Protein 5D3K (pdb70)

InterPro domains:
  IPR001031 Thioesterase [PF00975] (2960-3167)
  IPR001227 Acyl transferase domain superfamily [G3DSA:3.40.366.10] (555-858)
  IPR001227 Acyl transferase domain superfamily [G3DSA:3.40.366.10] (2022-2315)
  IPR006162 Phosphopantetheine attachment site [PS00012] (1422-1437)
  IPR006162 Phosphopantetheine attachment site [PS00012] (2849-2864)
  IPR009081 Phosphopantetheine binding ACP domain [PF00550] (1397-1462)
  IPR009081 Phosphopantetheine binding ACP domain [PF00550] (2829-2890)
  IPR009081 Phosphopantetheine binding ACP domain [PS50075] (1392-1467)
  IPR009081 Phosphopantetheine binding ACP domain [PS50075] (2819-2894)
  IPR013968 Polyketide synthase-like, ketoreductase domain [PF08659] (1117-1294)
  IPR013968 Polyketide synthase-like, ketoreductase domain [PF08659] (2557-2731)
  IPR014030 Beta-ketoacyl synthase-like, N-terminal domain [PF00109] (39-277)
  IPR014030 Beta-ketoacyl synthase-like, N-terminal domain [PF00109] (1490-1738)
  IPR014031 Beta-ketoacyl synthase, C-terminal domain [PF02801] (285-402)
  IPR014031 Beta-ketoacyl synthase, C-terminal domain [PF02801] (1748-1863)
  IPR014043 Acyl transferase domain [PF00698] (557-874)
  IPR014043 Acyl transferase domain [PF00698] (2022-2331)
  IPR014043 Acyl transferase domain [SM00827] (557-855)
  IPR014043 Acyl transferase domain [SM00827] (2024-2313)
  IPR015083 Polyketide synthase NorB/C/GfsB-E-like, docking domain [PF08990] (7-34)

Organism: Saccharopolyspora erythraea (NCBI:txid1836)

Secondary structure (P-SEA, 3-state):
ccaaaaaaaaaaaacaaaaaaaaaaaaacccccccccccccbbbbbcccccccbbbbbbbbcccccccccaaaaaaaacccbbbbbbbbccccccbbbbccaaaaaaaaaaaaaaccccccbbbbbccaaaaaaaaaaaaaaaacccccbbbbcccccccccaaaaacaaaaaaaaaaaccccccaaaaaaaaaaaaaaaaccccccccbbbbbbbccccccccccccbbbbcccbbbbbbccccccccccaaaaaaaaaaaaaccccc

GO terms:
  GO:0033068 macrolide biosynthetic process (P, IDA)
  GO:0047879 erythronolide synthase activity (F, IDA)
  GO:0031177 phosphopantetheine binding (F, TAS)

Foldseek 3Di:
DDPLLVVLLVCLVVVNNVVSLLVLQVVLVPFAEDEQPPDDADAKAWAAAEDDQEEEEEEWAQALLIFQVLQNQLSVLCHHLHTYIYHYQFQSDPPTHHYPALVNRLNRRLVRCCVPQPLRAYEYEYAERSLLSRLSNQVSCVVVVNHHLAYEYEQYQAAPLCVLCSVCVSVVSVVCVVVRPDPRDSSSSSSSSNSVVRRNPDDGDDDPHEYEYEWEPDEPDDDDDDSNIHDDDDDYHYHYWYDYSRCCCPVVSSVVSVVVSVVVPVPPD

Structure (mmCIF, N/CA/C/O backbone):
data_5D3K
#
_entry.id   5D3K
#
_cell.length_a   112.920
_cell.length_b   112.920
_cell.length_c   42.970
_cell.angle_alpha   90.000
_cell.angle_beta   90.000
_cell.angle_gamma   120.000
#
_symmetry.space_group_name_H-M   'P 3 2 1'
#
loop_
_entity.id
_entity.type
_entity.pdbx_description
1 polymer 'Erythronolide synthase, modules 5 and 6'
2 non-polymer 'PENTAETHYLENE GLYCOL'
3 non-polymer 'CALCIUM ION'
4 water water
#
loop_
_atom_site.group_PDB
_atom_site.id
_atom_site.type_symbol
_atom_site.label_atom_id
_atom_site.label_alt_id
_atom_site.label_comp_id
_atom_site.label_asym_id
_atom_site.label_entity_id
_atom_site.label_seq_id
_atom_site.pdbx_PDB_ins_code
_atom_site.Cartn_x
_atom_site.Cartn_y
_atom_site.Cartn_z
_atom_site.occupancy
_atom_site.B_iso_or_equiv
_atom_site.auth_seq_id
_atom_site.auth_comp_id
_atom_site.auth_asym_id
_atom_site.auth_atom_id
_atom_site.pdbx_PDB_model_num
ATOM 1 N N . SER A 1 1 ? 90.788 149.983 36.360 1.00 22.82 15 SER A N 1
ATOM 2 C CA . SER A 1 1 ? 91.828 151.117 36.561 1.00 19.05 15 SER A CA 1
ATOM 3 C C . SER A 1 1 ? 91.180 152.111 37.546 1.00 20.45 15 SER A C 1
ATOM 4 O O . SER A 1 1 ? 90.215 151.780 38.245 1.00 19.62 15 SER A O 1
ATOM 7 N N . SER A 1 2 ? 91.765 153.283 37.681 1.00 16.98 16 SER A N 1
ATOM 8 C CA . SER A 1 2 ? 91.219 154.399 38.537 1.00 14.32 16 SER A CA 1
ATOM 9 C C . SER A 1 2 ? 91.572 155.722 37.904 1.00 15.34 16 SER A C 1
ATOM 10 O O . SER A 1 2 ? 92.397 155.819 36.964 1.00 14.54 16 SER A O 1
ATOM 13 N N . ALA A 1 3 ? 90.870 156.777 38.301 1.00 14.29 17 ALA A N 1
ATOM 14 C CA . ALA A 1 3 ? 91.206 158.116 37.812 1.00 13.51 17 ALA A CA 1
ATOM 15 C C . ALA A 1 3 ? 92.684 158.423 38.024 1.00 11.66 17 ALA A C 1
ATOM 16 O O . ALA A 1 3 ? 93.327 158.946 37.113 1.00 11.88 17 ALA A O 1
ATOM 18 N N . LEU A 1 4 ? 93.253 158.133 39.188 1.00 9.92 18 LEU A N 1
ATOM 19 C CA . LEU A 1 4 ? 94.679 158.446 39.372 1.00 10.64 18 LEU A CA 1
ATOM 20 C C . LEU A 1 4 ? 95.605 157.712 38.442 1.00 9.28 18 LEU A C 1
ATOM 21 O O . LEU A 1 4 ? 96.618 158.262 37.987 1.00 9.95 18 LEU A O 1
ATOM 26 N N . ARG A 1 5 ? 95.290 156.445 38.200 1.00 9.82 19 ARG A N 1
ATOM 27 C CA . ARG A 1 5 ? 96.158 155.607 37.331 1.00 9.99 19 ARG A CA 1
ATOM 28 C C . ARG A 1 5 ? 96.044 156.037 35.854 1.00 10.07 19 ARG A C 1
ATOM 29 O O . ARG A 1 5 ? 97.056 156.247 35.185 1.00 9.47 19 ARG A O 1
ATOM 37 N N . ASP A 1 6 ? 94.811 156.348 35.414 1.00 9.78 20 ASP A N 1
ATOM 38 C CA . ASP A 1 6 ? 94.628 156.831 34.072 1.00 11.24 20 ASP A CA 1
ATOM 39 C C . ASP A 1 6 ? 95.278 158.160 33.881 1.00 9.87 20 ASP A C 1
ATOM 40 O O . ASP A 1 6 ? 95.856 158.448 32.814 1.00 10.67 20 ASP A O 1
ATOM 45 N N . GLY A 1 7 ? 95.200 158.996 34.887 1.00 9.35 21 GLY A N 1
ATOM 46 C CA . GLY A 1 7 ? 95.835 160.336 34.839 1.00 10.36 21 GLY A CA 1
ATOM 47 C C . GLY A 1 7 ? 97.343 160.275 34.717 1.00 9.44 21 GLY A C 1
ATOM 48 O O . GLY A 1 7 ? 97.932 161.055 34.018 1.00 9.14 21 GLY A O 1
ATOM 49 N N . TYR A 1 8 ? 97.948 159.335 35.480 1.00 10.12 22 TYR A N 1
ATOM 50 C CA . TYR A 1 8 ? 99.395 159.121 35.421 1.00 9.65 22 TYR A CA 1
ATOM 51 C C . TYR A 1 8 ? 99.808 158.716 34.056 1.00 9.90 22 TYR A C 1
ATOM 52 O O . TYR A 1 8 ? 100.786 159.240 33.493 1.00 10.69 22 TYR A O 1
ATOM 61 N N . ARG A 1 9 ? 99.132 157.787 33.472 1.00 10.78 23 ARG A N 1
ATOM 62 C CA . ARG A 1 9 ? 99.463 157.350 32.108 1.00 10.66 23 ARG A CA 1
ATOM 63 C C . ARG A 1 9 ? 99.321 158.513 31.126 1.00 10.54 23 ARG A C 1
ATOM 64 O O . ARG A 1 9 ? 100.220 158.758 30.275 1.00 10.04 23 ARG A O 1
ATOM 72 N N . GLN A 1 10 ? 98.261 159.272 31.251 1.00 10.22 24 GLN A N 1
ATOM 73 C CA . GLN A 1 10 ? 98.109 160.482 30.380 1.00 12.13 24 GLN A CA 1
ATOM 74 C C . GLN A 1 10 ? 99.149 161.571 30.636 1.00 11.65 24 GLN A C 1
ATOM 75 O O . GLN A 1 10 ? 99.589 162.249 29.695 1.00 13.05 24 GLN A O 1
ATOM 81 N N . ALA A 1 11 ? 99.615 161.727 31.896 1.00 11.22 25 ALA A N 1
ATOM 82 C CA . ALA A 1 11 ? 100.722 162.600 32.178 1.00 11.95 25 ALA A CA 1
ATOM 83 C C . ALA A 1 11 ? 101.980 162.175 31.377 1.00 12.90 25 ALA A C 1
ATOM 84 O O . ALA A 1 11 ? 102.675 163.039 30.870 1.00 13.73 25 ALA A O 1
ATOM 86 N N . GLY A 1 12 ? 102.240 160.867 31.259 1.00 12.56 26 GLY A N 1
ATOM 87 C CA . GLY A 1 12 ? 103.376 160.405 30.480 1.00 13.60 26 GLY A CA 1
ATOM 88 C C . GLY A 1 12 ? 103.186 160.805 29.033 1.00 13.87 26 GLY A C 1
ATOM 89 O O . GLY A 1 12 ? 104.092 161.387 28.389 1.00 13.60 26 GLY A O 1
ATOM 90 N N . VAL A 1 13 ? 102.054 160.427 28.479 1.00 13.48 27 VAL A N 1
ATOM 91 C CA . VAL A 1 13 ? 101.775 160.628 27.023 1.00 17.16 27 VAL A CA 1
ATOM 92 C C . VAL A 1 13 ? 101.811 162.067 26.626 1.00 15.51 27 VAL A C 1
ATOM 93 O O . VAL A 1 13 ? 102.209 162.359 25.484 1.00 15.97 27 VAL A O 1
ATOM 97 N N . SER A 1 14 ? 101.462 162.969 27.529 1.00 14.50 28 SER A N 1
ATOM 98 C CA . SER A 1 14 ? 101.342 164.372 27.259 1.00 16.08 28 SER A CA 1
ATOM 99 C C . SER A 1 14 ? 102.531 165.211 27.762 1.00 17.18 28 SER A C 1
ATOM 100 O O . SER A 1 14 ? 102.490 166.424 27.693 1.00 15.60 28 SER A O 1
ATOM 103 N N . GLY A 1 15 ? 103.612 164.582 28.287 1.00 13.70 29 GLY A N 1
ATOM 104 C CA . GLY A 1 15 ? 104.731 165.314 28.783 1.00 14.49 29 GLY A CA 1
ATOM 105 C C . GLY A 1 15 ? 104.576 166.208 29.972 1.00 14.84 29 GLY A C 1
ATOM 106 O O . GLY A 1 15 ? 105.181 167.301 30.045 1.00 16.91 29 GLY A O 1
ATOM 107 N N . ARG A 1 16 ? 103.708 165.806 30.910 1.00 12.16 30 ARG A N 1
ATOM 108 C CA . ARG A 1 16 ? 103.386 166.613 32.088 1.00 13.11 30 ARG A CA 1
ATOM 109 C C . ARG A 1 16 ? 103.568 165.758 33.347 1.00 13.10 30 ARG A C 1
ATOM 110 O O . ARG A 1 16 ? 102.824 165.913 34.352 1.00 12.67 30 ARG A O 1
ATOM 118 N N . VAL A 1 17 ? 104.554 164.859 33.338 1.00 12.62 31 VAL A N 1
ATOM 119 C CA . VAL A 1 17 ? 104.789 163.987 34.524 1.00 12.03 31 VAL A CA 1
ATOM 120 C C . VAL A 1 17 ? 105.171 164.712 35.821 1.00 13.17 31 VAL A C 1
ATOM 121 O O . VAL A 1 17 ? 104.628 164.430 36.898 1.00 12.86 31 VAL A O 1
ATOM 125 N N . ARG A 1 18 ? 106.043 165.688 35.735 1.00 12.52 32 ARG A N 1
ATOM 126 C CA . ARG A 1 18 ? 106.451 166.456 36.913 1.00 15.19 32 ARG A CA 1
ATOM 127 C C . ARG A 1 18 ? 105.225 167.132 37.566 1.00 14.67 32 ARG A C 1
ATOM 128 O O . ARG A 1 18 ? 105.046 167.060 38.762 1.00 13.35 32 ARG A O 1
ATOM 136 N N . SER A 1 19 ? 104.362 167.708 36.729 1.00 12.59 33 SER A N 1
ATOM 137 C CA . SER A 1 19 ? 103.151 168.286 37.211 1.00 13.25 33 SER A CA 1
ATOM 138 C C . SER A 1 19 ? 102.269 167.261 37.951 1.00 11.01 33 SER A C 1
ATOM 139 O O . SER A 1 19 ? 101.708 167.539 39.017 1.00 12.01 33 SER A O 1
ATOM 142 N N . TYR A 1 20 ? 102.145 166.085 37.386 1.00 9.76 34 TYR A N 1
ATOM 143 C CA . TYR A 1 20 ? 101.300 165.055 37.959 1.00 9.41 34 TYR A CA 1
ATOM 144 C C . TYR A 1 20 ? 101.890 164.544 39.275 1.00 9.40 34 TYR A C 1
ATOM 145 O O . TYR A 1 20 ? 101.137 164.307 40.261 1.00 9.84 34 TYR A O 1
ATOM 154 N N . LEU A 1 21 ? 103.202 164.384 39.313 1.00 10.24 35 LEU A N 1
ATOM 155 C CA . LEU A 1 21 ? 103.849 163.939 40.572 1.00 11.28 35 LEU A CA 1
ATOM 156 C C . LEU A 1 21 ? 103.636 164.946 41.691 1.00 12.37 35 LEU A C 1
ATOM 157 O O . LEU A 1 21 ? 103.447 164.582 42.851 1.00 13.05 35 LEU A O 1
ATOM 162 N N . ASP A 1 22 ? 103.684 166.231 41.356 1.00 11.90 36 ASP A N 1
ATOM 163 C CA . ASP A 1 22 ? 103.451 167.290 42.353 1.00 14.10 36 ASP A CA 1
ATOM 164 C C . ASP A 1 22 ? 101.984 167.188 42.855 1.00 12.13 36 ASP A C 1
ATOM 165 O O . ASP A 1 22 ? 101.713 167.403 44.025 1.00 12.32 36 ASP A O 1
ATOM 170 N N . LEU A 1 23 ? 101.015 166.882 41.950 1.00 11.33 37 LEU A N 1
ATOM 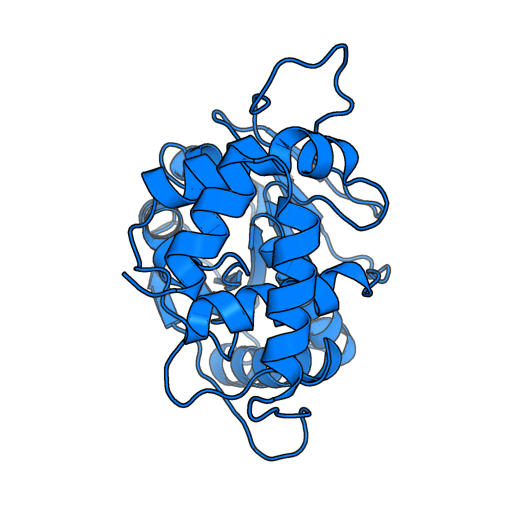171 C CA . LEU A 1 23 ? 99.646 166.658 42.391 1.00 11.26 37 LEU A CA 1
ATOM 172 C C . LEU A 1 23 ? 99.517 165.495 43.329 1.00 10.77 37 LEU A C 1
ATOM 173 O O . LEU A 1 23 ? 98.781 165.581 44.330 1.00 9.72 37 LEU A O 1
ATOM 178 N N . LEU A 1 24 ? 100.118 164.368 42.975 1.00 9.82 38 LEU A N 1
ATOM 179 C CA . LEU A 1 24 ? 100.080 163.152 43.801 1.00 10.37 38 LEU A CA 1
ATOM 180 C C . LEU A 1 24 ? 100.722 163.442 45.191 1.00 9.69 38 LEU A C 1
ATOM 181 O O . LEU A 1 24 ? 100.166 163.032 46.211 1.00 9.69 38 LEU A O 1
ATOM 186 N N . ALA A 1 25 ? 101.777 164.223 45.256 1.00 9.77 39 ALA A N 1
ATOM 187 C CA . ALA A 1 25 ? 102.337 164.591 46.550 1.00 10.58 39 ALA A CA 1
ATOM 188 C C . ALA A 1 25 ? 101.393 165.425 47.355 1.00 8.86 39 ALA A C 1
ATOM 189 O O . ALA A 1 25 ? 101.192 165.207 48.546 1.00 9.60 39 ALA A O 1
ATOM 191 N N . GLY A 1 26 ? 100.750 166.410 46.692 1.00 9.63 40 GLY A N 1
ATOM 192 C CA . GLY A 1 26 ? 99.752 167.205 47.363 1.00 9.55 40 GLY A CA 1
ATOM 193 C C . GLY A 1 26 ? 98.627 166.395 47.946 1.00 9.61 40 GLY A C 1
ATOM 194 O O . GLY A 1 26 ? 98.181 166.597 49.060 1.00 9.78 40 GLY A O 1
ATOM 195 N N . LEU A 1 27 ? 98.122 165.437 47.170 1.00 9.11 41 LEU A N 1
ATOM 196 C CA . LEU A 1 27 ? 97.068 164.609 47.659 1.00 9.90 41 LEU A CA 1
ATOM 197 C C . LEU A 1 27 ? 97.453 163.750 48.846 1.00 10.27 41 LEU A C 1
ATOM 198 O O . LEU A 1 27 ? 96.641 163.408 49.723 1.00 11.20 41 LEU A O 1
ATOM 203 N N . SER A 1 28 ? 98.708 163.329 48.824 1.00 9.78 42 SER A N 1
ATOM 204 C CA . SER A 1 28 ? 99.241 162.501 49.869 1.00 11.22 42 SER A CA 1
ATOM 205 C C . SER A 1 28 ? 99.226 163.171 51.228 1.00 11.96 42 SER A C 1
ATOM 206 O O . SER A 1 28 ? 99.166 162.475 52.271 1.00 11.83 42 SER A O 1
ATOM 209 N N . ASP A 1 29 ? 99.256 164.505 51.225 1.00 11.34 43 ASP A N 1
ATOM 210 C CA . ASP A 1 29 ? 99.219 165.225 52.487 1.00 12.90 43 ASP A CA 1
ATOM 211 C C . ASP A 1 29 ? 97.907 165.002 53.236 1.00 12.00 43 ASP A C 1
ATOM 212 O O . ASP A 1 29 ? 97.813 165.343 54.374 1.00 12.58 43 ASP A O 1
ATOM 217 N N . PHE A 1 30 ? 96.881 164.475 52.574 1.00 10.78 44 PHE A N 1
ATOM 218 C CA . PHE A 1 30 ? 95.559 164.253 53.185 1.00 11.34 44 PHE A CA 1
ATOM 219 C C . PHE A 1 30 ? 95.347 162.858 53.710 1.00 11.66 44 PHE A C 1
ATOM 220 O O . PHE A 1 30 ? 94.263 162.484 54.254 1.00 12.83 44 PHE A O 1
ATOM 228 N N . ARG A 1 31 ? 96.380 162.013 53.598 1.00 11.67 45 ARG A N 1
ATOM 229 C CA . ARG A 1 31 ? 96.390 160.672 54.156 1.00 12.74 45 ARG A CA 1
ATOM 230 C C . ARG A 1 31 ? 97.044 160.701 55.576 1.00 13.87 45 ARG A C 1
ATOM 231 O O . ARG A 1 31 ? 97.661 161.665 55.938 1.00 14.77 45 ARG A O 1
ATOM 239 N N . GLU A 1 32 ? 96.836 159.620 56.330 1.00 14.06 46 GLU A N 1
ATOM 240 C CA . GLU A 1 32 ? 97.457 159.452 57.643 1.00 15.73 46 GLU A CA 1
ATOM 241 C C . GLU A 1 32 ? 98.993 159.300 57.546 1.00 13.22 46 GLU A C 1
ATOM 242 O O . GLU A 1 32 ? 99.471 158.598 56.687 1.00 12.28 46 GLU A O 1
ATOM 248 N N . HIS A 1 33 ? 99.708 159.956 58.447 1.00 12.52 47 HIS A N 1
ATOM 249 C CA . HIS A 1 33 ? 101.151 159.924 58.492 1.00 12.23 47 HIS A CA 1
ATOM 250 C C . HIS A 1 33 ? 101.643 159.366 59.813 1.00 13.18 47 HIS A C 1
ATOM 251 O O . HIS A 1 33 ? 100.883 159.292 60.778 1.00 14.96 47 HIS A O 1
ATOM 258 N N . PHE A 1 34 ? 102.877 158.935 59.801 1.00 10.36 48 PHE A N 1
ATOM 259 C CA . PHE A 1 34 ? 103.668 158.556 61.046 1.00 11.66 48 PHE A CA 1
ATOM 260 C C . PHE A 1 34 ? 104.915 159.369 61.138 1.00 13.35 48 PHE A C 1
ATOM 261 O O . PHE A 1 34 ? 105.552 159.731 60.114 1.00 12.62 48 PHE A O 1
ATOM 269 N N . ASP A 1 35 ? 105.346 159.674 62.382 1.00 13.86 49 ASP A N 1
ATOM 270 C CA . ASP A 1 35 ? 106.539 160.519 62.518 1.00 16.93 49 ASP A CA 1
ATOM 271 C C . ASP A 1 35 ? 107.723 159.905 63.186 1.00 21.27 49 ASP A C 1
ATOM 272 O O . ASP A 1 35 ? 108.784 160.560 63.267 1.00 29.06 49 ASP A O 1
ATOM 277 N N . GLY A 1 36 ? 107.633 158.646 63.527 1.00 21.51 50 GLY A N 1
ATOM 278 C CA . GLY A 1 36 ? 108.841 157.936 63.955 1.00 24.69 50 GLY A CA 1
ATOM 279 C C . GLY A 1 36 ? 108.836 157.652 65.453 1.00 28.04 50 GLY A C 1
ATOM 280 O O . GLY A 1 36 ? 109.442 156.655 65.915 1.00 26.95 50 GLY A O 1
ATOM 281 N N . SER A 1 37 ? 108.124 158.484 66.189 1.00 24.56 51 SER A N 1
ATOM 282 C CA . SER A 1 37 ? 107.928 158.297 67.596 1.00 28.63 51 SER A CA 1
ATOM 283 C C . SER A 1 37 ? 106.391 158.063 67.968 1.00 34.21 51 SER A C 1
ATOM 284 O O . SER A 1 37 ? 105.929 158.488 69.065 1.00 41.11 51 SER A O 1
ATOM 287 N N . ASP A 1 38 ? 105.576 157.529 67.045 1.00 27.25 52 ASP A N 1
ATOM 288 C CA . ASP A 1 38 ? 104.175 157.237 67.390 1.00 27.68 52 ASP A CA 1
ATOM 289 C C . ASP A 1 38 ? 103.863 155.708 67.439 1.00 25.11 52 ASP A C 1
ATOM 290 O O . ASP A 1 38 ? 102.725 155.308 67.425 1.00 28.91 52 ASP A O 1
ATOM 295 N N . GLY A 1 39 ? 104.876 154.854 67.481 1.00 20.57 53 GLY A N 1
ATOM 296 C CA . GLY A 1 39 ? 104.611 153.464 67.672 1.00 20.76 53 GLY A CA 1
ATOM 297 C C . GLY A 1 39 ? 104.478 152.666 66.413 1.00 21.95 53 GLY A C 1
ATOM 298 O O . GLY A 1 39 ? 104.197 151.519 66.484 1.00 20.75 53 GLY A O 1
ATOM 299 N N . PHE A 1 40 ? 104.713 153.253 65.247 1.00 17.14 54 PHE A N 1
ATOM 300 C CA . PHE A 1 40 ? 104.602 152.438 64.033 1.00 15.83 54 PHE A CA 1
ATOM 301 C C . PHE A 1 40 ? 105.840 151.547 63.925 1.00 13.22 54 PHE A C 1
ATOM 302 O O . PHE A 1 40 ? 106.944 151.965 64.276 1.00 15.24 54 PHE A O 1
ATOM 310 N N . SER A 1 41 ? 105.666 150.374 63.342 1.00 14.38 55 SER A N 1
ATOM 311 C CA . SER A 1 41 ? 106.720 149.424 63.130 1.00 13.93 55 SER A CA 1
ATOM 312 C C . SER A 1 41 ? 106.442 148.655 61.846 1.00 13.48 55 SER A C 1
ATOM 313 O O . SER A 1 41 ? 105.300 148.557 61.344 1.00 13.67 55 SER A O 1
ATOM 316 N N . LEU A 1 42 ? 107.490 148.041 61.352 1.00 13.40 56 LEU A N 1
ATOM 317 C CA . LEU A 1 42 ? 107.362 147.143 60.193 1.00 13.68 56 LEU A CA 1
ATOM 318 C C . LEU A 1 42 ? 108.377 146.013 60.338 1.00 13.16 56 LEU A C 1
ATOM 319 O O . LEU A 1 42 ? 109.240 146.044 61.192 1.00 12.43 56 LEU A O 1
ATOM 324 N N . ASP A 1 43 ? 108.233 145.006 59.483 1.00 14.54 57 ASP A N 1
ATOM 325 C CA . ASP A 1 43 ? 109.097 143.854 59.464 1.00 17.27 57 ASP A CA 1
ATOM 326 C C . ASP A 1 43 ? 109.859 143.729 58.141 1.00 13.43 57 ASP A C 1
ATOM 327 O O . ASP A 1 43 ? 109.439 144.202 57.128 1.00 14.27 57 ASP A O 1
ATOM 332 N N . LEU A 1 44 ? 110.969 143.057 58.185 1.00 13.36 58 LEU A N 1
ATOM 333 C CA . LEU A 1 44 ? 111.699 142.712 56.950 1.00 13.97 58 LEU A CA 1
ATOM 334 C C . LEU A 1 44 ? 111.142 141.432 56.349 1.00 12.25 58 LEU A C 1
ATOM 335 O O . LEU A 1 44 ? 110.474 140.650 57.045 1.00 14.03 58 LEU A O 1
ATOM 340 N N . VAL A 1 45 ? 111.353 141.244 55.062 1.00 9.46 59 VAL A N 1
ATOM 341 C CA . VAL A 1 45 ? 110.939 140.067 54.324 1.00 10.41 59 VAL A CA 1
ATOM 342 C C . VAL A 1 45 ? 112.212 139.204 54.135 1.00 11.42 59 VAL A C 1
ATOM 343 O O . VAL A 1 45 ? 113.224 139.677 53.568 1.00 11.66 59 VAL A O 1
ATOM 347 N N . ASP A 1 46 ? 112.120 137.908 54.392 1.00 11.97 60 ASP A N 1
ATOM 348 C CA . ASP A 1 46 ? 113.191 136.976 54.049 1.00 14.58 60 ASP A CA 1
ATOM 349 C C . ASP A 1 46 ? 113.122 136.535 52.614 1.00 14.34 60 ASP A C 1
ATOM 350 O O . ASP A 1 46 ? 112.089 136.040 52.167 1.00 19.74 60 ASP A O 1
ATOM 355 N N . MET A 1 47 ? 114.146 136.798 51.816 1.00 11.95 61 MET A N 1
ATOM 356 C CA . MET A 1 47 ? 114.114 136.531 50.405 1.00 12.69 61 MET A CA 1
ATOM 357 C C . MET A 1 47 ? 114.944 135.315 49.951 1.00 12.96 61 MET A C 1
ATOM 358 O O . MET A 1 47 ? 114.540 134.637 48.976 1.00 13.41 61 MET A O 1
ATOM 363 N N . ALA A 1 48 ? 116.124 135.101 50.580 1.00 10.65 62 ALA A N 1
ATOM 364 C CA . ALA A 1 48 ? 117.000 133.938 50.208 1.00 11.43 62 ALA A CA 1
ATOM 365 C C . ALA A 1 48 ? 117.987 133.783 51.336 1.00 11.29 62 ALA A C 1
ATOM 366 O O . ALA A 1 48 ? 118.258 134.718 52.129 1.00 11.78 62 ALA A O 1
ATOM 368 N N . ASP A 1 49 ? 118.479 132.547 51.447 1.00 11.45 63 ASP A N 1
ATOM 369 C CA . ASP A 1 49 ? 119.596 132.304 52.340 1.00 12.81 63 ASP A CA 1
ATOM 370 C C . ASP A 1 49 ? 120.915 132.068 51.546 1.00 11.88 63 ASP A C 1
ATOM 371 O O . ASP A 1 49 ? 120.908 131.711 50.392 1.00 13.33 63 ASP A O 1
ATOM 376 N N . GLY A 1 50 ? 122.006 132.165 52.267 1.00 11.88 64 GLY A N 1
ATOM 377 C CA . GLY A 1 50 ? 123.301 131.932 51.685 1.00 12.26 64 GLY A CA 1
ATOM 378 C C . GLY A 1 50 ? 124.369 131.864 52.751 1.00 12.19 64 GLY A C 1
ATOM 379 O O . GLY A 1 50 ? 124.116 132.116 53.936 1.00 11.76 64 GLY A O 1
ATOM 380 N N . PRO A 1 51 ? 125.592 131.553 52.312 1.00 13.16 65 PRO A N 1
ATOM 381 C CA . PRO A 1 51 ? 126.723 131.372 53.221 1.00 14.69 65 PRO A CA 1
ATOM 382 C C . PRO A 1 51 ? 127.285 132.757 53.630 1.00 16.83 65 PRO A C 1
ATOM 383 O O . PRO A 1 51 ? 126.894 133.833 53.047 1.00 17.17 65 PRO A O 1
ATOM 387 N N . GLY A 1 52 ? 128.170 132.704 54.607 1.00 17.90 66 GLY A N 1
ATOM 388 C CA . GLY A 1 52 ? 128.891 133.886 55.103 1.00 20.16 66 GLY A CA 1
ATOM 389 C C . GLY A 1 52 ? 128.202 134.622 56.215 1.00 22.14 66 GLY A C 1
ATOM 390 O O . GLY A 1 52 ? 127.151 134.247 56.685 1.00 24.50 66 GLY A O 1
ATOM 391 N N . GLU A 1 53 ? 128.808 135.720 56.631 1.00 22.15 67 GLU A N 1
ATOM 392 C CA . GLU A 1 53 ? 128.374 136.410 57.779 1.00 23.61 67 GLU A CA 1
ATOM 393 C C . GLU A 1 53 ? 127.539 137.643 57.411 1.00 20.10 67 GLU A C 1
ATOM 394 O O . GLU A 1 53 ? 127.022 138.277 58.313 1.00 24.19 67 GLU A O 1
ATOM 396 N N . VAL A 1 54 ? 127.488 137.990 56.130 1.00 18.11 68 VAL A N 1
ATOM 397 C CA . VAL A 1 54 ? 126.978 139.317 55.704 1.00 15.31 68 VAL A CA 1
ATOM 398 C C . VAL A 1 54 ? 125.681 139.182 54.893 1.00 13.31 68 VAL A C 1
ATOM 399 O O . VAL A 1 54 ? 125.676 138.577 53.814 1.00 15.65 68 VAL A O 1
ATOM 403 N N . THR A 1 55 ? 124.604 139.759 55.419 1.00 12.12 69 THR A N 1
ATOM 404 C CA . THR A 1 55 ? 123.307 139.721 54.754 1.00 10.75 69 THR A CA 1
ATOM 405 C C . THR A 1 55 ? 123.213 140.938 53.824 1.00 11.05 69 THR A C 1
ATOM 406 O O . THR A 1 55 ? 123.571 142.052 54.211 1.00 11.46 69 THR A O 1
ATOM 410 N N . VAL A 1 56 ? 122.606 140.706 52.661 1.00 10.22 70 VAL A N 1
ATOM 411 C CA . VAL A 1 56 ? 122.265 141.779 51.732 1.00 9.78 70 VAL A CA 1
ATOM 412 C C . VAL A 1 56 ? 120.834 142.209 52.008 1.00 11.03 70 VAL A C 1
ATOM 413 O O . VAL A 1 56 ? 119.918 141.450 51.731 1.00 10.89 70 VAL A O 1
ATOM 417 N N . ILE A 1 57 ? 120.661 143.426 52.542 1.00 8.73 71 ILE A N 1
ATOM 418 C CA . ILE A 1 57 ? 119.344 143.989 52.885 1.00 10.16 71 ILE A CA 1
ATOM 419 C C . ILE A 1 57 ? 118.965 144.951 51.790 1.00 10.23 71 ILE A C 1
ATOM 420 O O . ILE A 1 57 ? 119.600 145.961 51.621 1.00 10.85 71 ILE A O 1
ATOM 425 N N . CYS A 1 58 ? 117.943 144.624 51.030 1.00 10.52 72 CYS A N 1
ATOM 426 C CA . CYS A 1 58 ? 117.529 145.400 49.868 1.00 11.32 72 CYS A CA 1
ATOM 427 C C . CYS A 1 58 ? 116.326 146.231 50.212 1.00 11.18 72 CYS A C 1
ATOM 428 O O . CYS A 1 58 ? 115.332 145.671 50.743 1.00 10.78 72 CYS A O 1
ATOM 431 N N . CYS A 1 59 ? 116.360 147.511 49.901 1.00 10.17 73 CYS A N 1
ATOM 432 C CA . CYS A 1 59 ? 115.284 148.413 50.233 1.00 9.81 73 CYS A CA 1
ATOM 433 C C . CYS A 1 59 ? 114.383 148.497 49.006 1.00 9.61 73 CYS A C 1
ATOM 434 O O . CYS A 1 59 ? 114.873 148.777 47.895 1.00 10.00 73 CYS A O 1
ATOM 437 N N . ALA A 1 60 ? 113.093 148.321 49.190 1.00 8.70 74 ALA A N 1
ATOM 438 C CA . ALA A 1 60 ? 112.163 148.578 48.142 1.00 9.22 74 ALA A CA 1
ATOM 439 C C . ALA A 1 60 ? 112.307 149.997 47.559 1.00 9.18 74 ALA A C 1
ATOM 440 O O . ALA A 1 60 ? 112.640 150.969 48.238 1.00 9.50 74 ALA A O 1
ATOM 442 N N . GLY A 1 61 ? 111.890 150.106 46.293 1.00 9.69 75 GLY A N 1
ATOM 443 C CA . GLY A 1 61 ? 111.889 151.394 45.602 1.00 9.84 75 GLY A CA 1
ATOM 444 C C . GLY A 1 61 ? 110.704 152.259 45.988 1.00 10.04 75 GLY A C 1
ATOM 445 O O . GLY A 1 61 ? 109.862 151.897 46.854 1.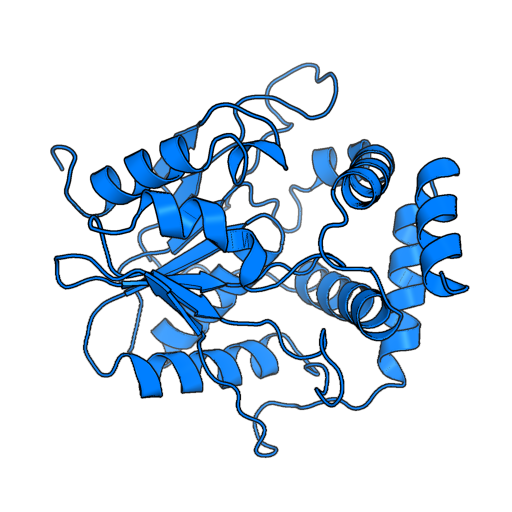00 8.95 75 GLY A O 1
ATOM 446 N N . THR A 1 62 ? 110.605 153.375 45.291 1.00 9.00 76 THR A N 1
ATOM 447 C CA . THR A 1 62 ? 109.531 154.338 45.516 1.00 9.70 76 THR A CA 1
ATOM 448 C C . THR A 1 62 ? 108.595 154.512 44.311 1.00 9.69 76 THR A C 1
ATOM 449 O O . THR A 1 62 ? 107.630 155.298 44.402 1.00 9.29 76 THR A O 1
ATOM 453 N N . ALA A 1 63 ? 108.804 153.759 43.259 1.00 8.69 77 ALA A N 1
ATOM 454 C CA . ALA A 1 63 ? 107.892 153.801 42.131 1.00 8.65 77 ALA A CA 1
ATOM 455 C C . ALA A 1 63 ? 106.538 153.234 42.529 1.00 8.13 77 ALA A C 1
ATOM 456 O O . ALA A 1 63 ? 106.417 152.448 43.464 1.00 8.87 77 ALA A O 1
ATOM 458 N N . ALA A 1 64 ? 105.477 153.570 41.823 1.00 8.51 78 ALA A N 1
ATOM 459 C CA . ALA A 1 64 ? 104.199 153.071 42.172 1.00 8.77 78 ALA A CA 1
ATOM 460 C C . ALA A 1 64 ? 104.072 151.564 41.986 1.00 9.44 78 ALA A C 1
ATOM 461 O O . ALA A 1 64 ? 103.184 150.973 42.592 1.00 10.71 78 ALA A O 1
ATOM 463 N N . ILE A 1 65 ? 105.022 150.943 41.271 1.00 8.89 79 ILE A N 1
ATOM 464 C CA . ILE A 1 65 ? 105.059 149.472 41.142 1.00 9.99 79 ILE A CA 1
ATOM 465 C C . ILE A 1 65 ? 106.116 148.806 42.077 1.00 10.21 79 ILE A C 1
ATOM 466 O O . ILE A 1 65 ? 106.361 147.604 41.949 1.00 11.38 79 ILE A O 1
ATOM 471 N N . SER A 1 66 ? 106.703 149.541 42.995 1.00 8.86 80 SER A N 1
ATOM 472 C CA . SER A 1 66 ? 107.828 149.076 43.792 1.00 9.71 80 SER A CA 1
ATOM 473 C C . SER A 1 66 ? 107.366 148.245 44.928 1.00 9.04 80 SER A C 1
ATOM 474 O O . SER A 1 66 ? 106.171 148.235 45.384 1.00 10.04 80 SER A O 1
ATOM 477 N N . GLY A 1 67 ? 108.323 147.540 45.499 1.00 9.02 81 GLY A N 1
ATOM 478 C CA . GLY A 1 67 ? 107.992 146.693 46.651 1.00 9.42 81 GLY A CA 1
ATOM 479 C C . GLY A 1 67 ? 109.090 145.596 46.796 1.00 9.30 81 GLY A C 1
ATOM 480 O O . GLY A 1 67 ? 109.950 145.452 45.922 1.00 9.28 81 GLY A O 1
ATOM 481 N N . PRO A 1 68 ? 109.000 144.755 47.827 1.00 9.82 82 PRO A N 1
ATOM 482 C CA . PRO A 1 68 ? 110.035 143.676 48.025 1.00 10.29 82 PRO A CA 1
ATOM 483 C C . PRO A 1 68 ? 110.133 142.719 46.827 1.00 11.07 82 PRO A C 1
ATOM 484 O O . PRO A 1 68 ? 111.246 142.198 46.518 1.00 11.64 82 PRO A O 1
ATOM 488 N N . HIS A 1 69 ? 109.044 142.600 46.051 1.00 10.93 83 HIS A N 1
ATOM 489 C CA . HIS A 1 69 ? 109.053 141.703 44.865 1.00 10.26 83 HIS A CA 1
ATOM 490 C C . HIS A 1 69 ? 110.003 142.187 43.808 1.00 10.24 83 HIS A C 1
ATOM 491 O O . HIS A 1 69 ? 110.366 141.416 42.893 1.00 11.97 83 HIS A O 1
ATOM 498 N N . GLU A 1 70 ? 110.402 143.474 43.822 1.00 9.46 84 GLU A N 1
ATOM 499 C CA . GLU A 1 70 ? 111.336 144.007 42.840 1.00 10.56 84 GLU A CA 1
ATOM 500 C C . GLU A 1 70 ? 112.724 143.289 42.922 1.00 10.48 84 GLU A C 1
ATOM 501 O O . GLU A 1 70 ? 113.513 143.339 41.940 1.00 11.10 84 GLU A O 1
ATOM 503 N N . PHE A 1 71 ? 112.964 142.648 44.059 1.00 11.69 85 PHE A N 1
ATOM 504 C CA . PHE A 1 71 ? 114.214 141.923 44.330 1.00 11.59 85 PHE A CA 1
ATOM 505 C C . PHE A 1 71 ? 114.111 140.401 44.209 1.00 12.46 85 PHE A C 1
ATOM 506 O O . PHE A 1 71 ? 115.070 139.711 44.631 1.00 12.16 85 PHE A O 1
ATOM 514 N N . THR A 1 72 ? 112.961 139.889 43.768 1.00 12.03 86 THR A N 1
ATOM 515 C CA . THR A 1 72 ? 112.846 138.417 43.610 1.00 14.40 86 THR A CA 1
ATOM 516 C C . THR A 1 72 ? 113.987 137.890 42.707 1.00 13.15 86 THR A C 1
ATOM 517 O O . THR A 1 72 ? 114.585 136.842 43.037 1.00 13.53 86 THR A O 1
ATOM 521 N N . ARG A 1 73 ? 114.226 138.514 41.577 1.00 11.94 87 ARG A N 1
ATOM 522 C CA . ARG A 1 73 ? 115.233 138.013 40.634 1.00 13.17 87 ARG A CA 1
ATOM 523 C C . ARG A 1 73 ? 116.636 138.107 41.222 1.00 13.83 87 ARG A C 1
ATOM 524 O O . ARG A 1 73 ? 117.386 137.144 41.161 1.00 14.57 87 ARG A O 1
ATOM 532 N N . LEU A 1 74 ? 116.971 139.244 41.816 1.00 12.37 88 LEU A N 1
ATOM 533 C CA . LEU A 1 74 ? 118.267 139.426 42.398 1.00 11.75 88 LEU A CA 1
ATOM 534 C C . LEU A 1 74 ? 118.445 138.436 43.513 1.00 13.14 88 LEU A C 1
ATOM 535 O O . LEU A 1 74 ? 119.490 137.811 43.674 1.00 12.30 88 LEU A O 1
ATOM 540 N N . ALA A 1 75 ? 117.402 138.234 44.330 1.00 11.92 89 ALA A N 1
ATOM 541 C CA . ALA A 1 75 ? 117.524 137.280 45.447 1.00 12.26 89 ALA A CA 1
ATOM 542 C C . ALA A 1 75 ? 117.704 135.835 44.946 1.00 13.02 89 ALA A C 1
ATOM 543 O O . ALA A 1 75 ? 118.485 135.095 45.526 1.00 12.84 89 ALA A O 1
ATOM 545 N N . GLY A 1 76 ? 117.030 135.485 43.868 1.00 13.66 90 GLY A N 1
ATOM 546 C CA . GLY A 1 76 ? 117.182 134.168 43.237 1.00 16.18 90 GLY A CA 1
ATOM 547 C C . GLY A 1 76 ? 118.625 133.956 42.801 1.00 14.09 90 GLY A C 1
ATOM 548 O O . GLY A 1 76 ? 119.166 132.876 42.909 1.00 15.70 90 GLY A O 1
ATOM 549 N N . ALA A 1 77 ? 119.216 134.960 42.234 1.00 12.28 91 ALA A N 1
ATOM 550 C CA . ALA A 1 77 ? 120.601 134.879 41.773 1.00 11.94 91 ALA A CA 1
ATOM 551 C C . ALA A 1 77 ? 121.587 134.877 42.922 1.00 11.53 91 ALA A C 1
ATOM 552 O O . ALA A 1 77 ? 122.697 134.401 42.772 1.00 13.31 91 ALA A O 1
ATOM 554 N N . LEU A 1 78 ? 121.230 135.375 44.111 1.00 10.25 92 LEU A N 1
ATOM 555 C CA . LEU A 1 78 ? 122.089 135.359 45.270 1.00 10.81 92 LEU A CA 1
ATOM 556 C C . LEU A 1 78 ? 121.853 134.186 46.215 1.00 10.53 92 LEU A C 1
ATOM 557 O O . LEU A 1 78 ? 122.583 133.983 47.179 1.00 12.03 92 LEU A O 1
ATOM 562 N N . ARG A 1 79 ? 120.862 133.354 45.912 1.00 10.94 93 ARG A N 1
ATOM 563 C CA . ARG A 1 79 ? 120.571 132.195 46.764 1.00 13.13 93 ARG A CA 1
ATOM 564 C C . ARG A 1 79 ? 121.811 131.306 46.777 1.00 12.17 93 ARG A C 1
ATOM 565 O O . ARG A 1 79 ? 122.349 130.980 45.716 1.00 12.91 93 ARG A O 1
ATOM 573 N N . GLY A 1 80 ? 122.295 130.986 47.946 1.00 12.53 94 GLY A N 1
ATOM 574 C CA . GLY A 1 80 ? 123.508 130.126 48.003 1.00 10.98 94 GLY A CA 1
ATOM 575 C C . GLY A 1 80 ? 124.808 130.936 47.847 1.00 12.08 94 GLY A C 1
ATOM 576 O O . GLY A 1 80 ? 125.894 130.350 47.943 1.00 12.65 94 GLY A O 1
ATOM 577 N N . ILE A 1 81 ? 124.694 132.280 47.727 1.00 11.82 95 ILE A N 1
ATOM 578 C CA . ILE A 1 81 ? 125.828 133.230 47.634 1.00 11.67 95 ILE A CA 1
ATOM 579 C C . ILE A 1 81 ? 125.882 134.110 48.902 1.00 12.29 95 ILE A C 1
ATOM 580 O O . ILE A 1 81 ? 126.912 134.278 49.540 1.00 12.70 95 ILE A O 1
ATOM 585 N N . ALA A 1 82 ? 124.734 134.651 49.318 1.00 12.01 96 ALA A N 1
ATOM 586 C CA . ALA A 1 82 ? 124.644 135.403 50.551 1.00 10.87 96 ALA A CA 1
ATOM 587 C C . ALA A 1 82 ? 123.183 135.425 50.983 1.00 11.45 96 ALA A C 1
ATOM 588 O O . ALA A 1 82 ? 122.329 135.411 50.130 1.00 12.22 96 ALA A O 1
ATOM 590 N N . PRO A 1 83 ? 122.922 135.605 52.262 1.00 11.20 97 PRO A N 1
ATOM 591 C CA . PRO A 1 83 ? 121.519 135.753 52.672 1.00 11.58 97 PRO A CA 1
ATOM 592 C C . PRO A 1 83 ? 120.989 137.147 52.164 1.00 10.74 97 PRO A C 1
ATOM 593 O O . PRO A 1 83 ? 121.767 138.101 52.026 1.00 10.32 97 PRO A O 1
ATOM 597 N N . VAL A 1 84 ? 119.686 137.206 51.883 1.00 10.99 98 VAL A N 1
ATOM 598 C CA . VAL A 1 84 ? 119.048 138.364 51.307 1.00 9.69 98 VAL A CA 1
ATOM 599 C C . VAL A 1 84 ? 117.736 138.612 52.082 1.00 11.04 98 VAL A C 1
ATOM 600 O O . VAL A 1 84 ? 116.940 137.679 52.284 1.00 9.64 98 VAL A O 1
ATOM 604 N N . ARG A 1 85 ? 117.534 139.840 52.528 1.00 10.11 99 ARG A N 1
ATOM 605 C CA . ARG A 1 85 ? 116.258 140.294 53.104 1.00 11.86 99 ARG A CA 1
ATOM 606 C C . ARG A 1 85 ? 115.837 141.587 52.433 1.00 12.58 99 ARG A C 1
ATOM 607 O O . ARG A 1 85 ? 116.660 142.227 51.663 1.00 14.03 99 ARG A O 1
ATOM 615 N N . ALA A 1 86 ? 114.546 141.887 52.518 1.00 10.00 100 ALA A N 1
ATOM 616 C CA . ALA A 1 86 ? 114.039 143.104 51.898 1.00 8.81 100 ALA A CA 1
ATOM 617 C C . ALA A 1 86 ? 113.301 143.977 52.945 1.00 10.13 100 ALA A C 1
ATOM 618 O O . ALA A 1 86 ? 112.619 143.446 53.834 1.00 9.29 100 ALA A O 1
ATOM 620 N N . VAL A 1 87 ? 113.482 145.293 52.825 1.00 8.71 101 VAL A N 1
ATOM 621 C CA . VAL A 1 87 ? 112.836 146.328 53.631 1.00 9.45 101 VAL A CA 1
ATOM 622 C C . VAL A 1 87 ? 111.713 146.948 52.786 1.00 9.16 101 VAL A C 1
ATOM 623 O O . VAL A 1 87 ? 111.990 147.534 51.762 1.00 9.56 101 VAL A O 1
ATOM 627 N N . PRO A 1 88 ? 110.454 146.917 53.229 1.00 9.50 102 PRO A N 1
ATOM 628 C CA . PRO A 1 88 ? 109.404 147.629 52.500 1.00 9.39 102 PRO A CA 1
ATOM 629 C C . PRO A 1 88 ? 109.445 149.128 52.775 1.00 9.82 102 PRO A C 1
ATOM 630 O O . PRO A 1 88 ? 109.956 149.544 53.821 1.00 10.71 102 PRO A O 1
ATOM 634 N N . GLN A 1 89 ? 108.922 149.952 51.851 1.00 9.67 103 GLN A N 1
ATOM 635 C CA . GLN A 1 89 ? 108.694 151.377 52.143 1.00 9.40 103 GLN A CA 1
ATOM 636 C C . GLN A 1 89 ? 107.276 151.456 52.594 1.00 9.02 103 GLN A C 1
ATOM 637 O O . GLN A 1 89 ? 106.351 151.062 51.886 1.00 9.06 103 GLN A O 1
ATOM 643 N N . PRO A 1 90 ? 107.061 151.974 53.825 1.00 8.85 104 PRO A N 1
ATOM 644 C CA . PRO A 1 90 ? 105.705 151.993 54.341 1.00 9.25 104 PRO A CA 1
ATOM 645 C C . PRO A 1 90 ? 104.813 152.993 53.600 1.00 9.67 104 PRO A C 1
ATOM 646 O O . PRO A 1 90 ? 105.216 154.075 53.281 1.00 9.64 104 PRO A O 1
ATOM 650 N N . GLY A 1 91 ? 103.578 152.590 53.409 1.00 10.34 105 GLY A N 1
ATOM 651 C CA . GLY A 1 91 ? 102.529 153.437 52.823 1.00 9.12 105 GLY A CA 1
ATOM 652 C C . GLY A 1 91 ? 102.057 153.021 51.428 1.00 8.69 105 GLY A C 1
ATOM 653 O O . GLY A 1 91 ? 101.075 153.577 50.903 1.00 9.07 105 GLY A O 1
ATOM 654 N N . TYR A 1 92 ? 102.704 152.026 50.846 1.00 9.53 106 TYR A N 1
ATOM 655 C CA . TYR A 1 92 ? 102.330 151.471 49.518 1.00 9.53 106 TYR A CA 1
ATOM 656 C C . TYR A 1 92 ? 101.320 150.377 49.582 1.00 10.89 106 TYR A C 1
ATOM 657 O O . TYR A 1 92 ? 100.789 149.968 48.569 1.00 12.00 106 TYR A O 1
ATOM 666 N N . GLU A 1 93 ? 101.053 149.885 50.769 1.00 9.85 107 GLU A N 1
ATOM 667 C CA . GLU A 1 93 ? 99.990 148.864 50.992 1.00 11.70 107 GLU A CA 1
ATOM 668 C C . GLU A 1 93 ? 98.887 149.366 51.886 1.00 13.36 107 GLU A C 1
ATOM 669 O O . GLU A 1 93 ? 99.075 150.263 52.717 1.00 12.02 107 GLU A O 1
ATOM 675 N N . GLU A 1 94 ? 97.690 148.781 51.701 1.00 16.88 108 GLU A N 1
ATOM 676 C CA . GLU A 1 94 ? 96.558 149.153 52.613 1.00 20.33 108 GLU A CA 1
ATOM 677 C C . GLU A 1 94 ? 96.812 149.092 54.084 1.00 17.52 108 GLU A C 1
ATOM 678 O O . GLU A 1 94 ? 97.491 148.212 54.635 1.00 20.90 108 GLU A O 1
ATOM 684 N N . GLY A 1 95 ? 96.302 150.141 54.733 1.00 23.75 109 GLY A N 1
ATOM 685 C CA . GLY A 1 95 ? 96.392 150.226 56.158 1.00 23.18 109 GLY A CA 1
ATOM 686 C C . GLY A 1 95 ? 97.696 150.828 56.627 1.00 26.13 109 GLY A C 1
ATOM 687 O O . GLY A 1 95 ? 97.894 150.941 57.807 1.00 30.35 109 GLY A O 1
ATOM 688 N N . GLU A 1 96 ? 98.640 151.153 55.727 1.00 16.90 110 GLU A N 1
ATOM 689 C CA . GLU A 1 96 ? 99.913 151.662 56.194 1.00 15.39 110 GLU A CA 1
ATOM 690 C C . GLU A 1 96 ? 99.972 153.172 56.079 1.00 12.33 110 GLU A C 1
ATOM 691 O O . GLU A 1 96 ? 99.595 153.767 55.037 1.00 14.02 110 GLU A O 1
ATOM 697 N N . PRO A 1 97 ? 100.426 153.846 57.108 1.00 12.25 111 PRO A N 1
ATOM 698 C CA . PRO A 1 97 ? 100.559 155.293 57.027 1.00 11.65 111 PRO A CA 1
ATOM 699 C C . PRO A 1 97 ? 101.823 155.739 56.239 1.00 12.19 111 PRO A C 1
ATOM 700 O O . PRO A 1 97 ? 102.718 154.941 56.059 1.00 12.00 111 PRO A O 1
ATOM 704 N N . LEU A 1 98 ? 101.903 156.995 55.836 1.00 10.28 112 LEU A N 1
ATOM 705 C CA . LEU A 1 98 ? 103.086 157.507 55.112 1.00 10.16 112 LEU A CA 1
ATOM 706 C C . LEU A 1 98 ? 103.977 158.201 56.072 1.00 9.88 112 LEU A C 1
ATOM 707 O O . LEU A 1 98 ? 103.487 158.821 57.017 1.00 10.03 112 LEU A O 1
ATOM 712 N N . PRO A 1 99 ? 105.279 158.222 55.802 1.00 10.47 113 PRO A N 1
ATOM 713 C CA . PRO A 1 99 ? 106.199 158.918 56.690 1.00 10.36 113 PRO A CA 1
ATOM 714 C C . PRO A 1 99 ? 106.033 160.423 56.532 1.00 10.94 113 PRO A C 1
ATOM 715 O O . PRO A 1 99 ? 105.860 160.921 55.413 1.00 10.95 113 PRO A O 1
ATOM 719 N N A SER A 1 100 ? 106.133 161.140 57.655 0.31 10.40 114 SER A N 1
ATOM 720 N N B SER A 1 100 ? 106.150 161.166 57.629 0.69 10.92 114 SER A N 1
ATOM 721 C CA A SER A 1 100 ? 106.136 162.607 57.678 0.31 10.25 114 SER A CA 1
ATOM 722 C CA B SER A 1 100 ? 106.070 162.623 57.578 0.69 11.39 114 SER A CA 1
ATOM 723 C C A SER A 1 100 ? 107.413 163.204 57.087 0.31 10.72 114 SER A C 1
ATOM 724 C C B SER A 1 100 ? 107.446 163.284 57.275 0.69 12.08 114 SER A C 1
ATOM 725 O O A SER A 1 100 ? 107.392 164.284 56.494 0.31 10.20 114 SER A O 1
ATOM 726 O O B SER A 1 100 ? 107.537 164.508 57.046 0.69 12.29 114 SER A O 1
ATOM 731 N N . SER A 1 101 ? 108.517 162.475 57.244 1.00 10.26 115 SER A N 1
ATOM 732 C CA . SER A 1 101 ? 109.833 162.877 56.889 1.00 11.34 115 SER A CA 1
ATOM 733 C C . SER A 1 101 ? 110.704 161.663 56.524 1.00 10.70 115 SER A C 1
ATOM 734 O O . SER A 1 101 ? 110.367 160.544 56.901 1.00 10.04 115 SER A O 1
ATOM 737 N N . MET A 1 102 ? 111.820 161.959 55.886 1.00 10.69 116 MET A N 1
ATOM 738 C CA . MET A 1 102 ? 112.874 160.947 55.692 1.00 11.55 116 MET A CA 1
ATOM 739 C C . MET A 1 102 ? 113.316 160.376 57.035 1.00 11.71 116 MET A C 1
ATOM 740 O O . MET A 1 102 ? 113.539 159.162 57.140 1.00 13.04 116 MET A O 1
ATOM 745 N N . ALA A 1 103 ? 113.416 161.218 58.075 1.00 11.30 117 ALA A N 1
ATOM 746 C CA . ALA A 1 103 ? 113.868 160.721 59.328 1.00 13.20 117 ALA A CA 1
ATOM 747 C C . ALA A 1 103 ? 112.901 159.673 59.914 1.00 12.09 117 ALA A C 1
ATOM 748 O O . ALA A 1 103 ? 113.351 158.692 60.543 1.00 13.15 117 ALA A O 1
ATOM 750 N N . ALA A 1 104 ? 111.607 159.869 59.738 1.00 11.68 118 ALA A N 1
ATOM 751 C CA . ALA A 1 104 ? 110.595 158.940 60.232 1.00 11.49 118 ALA A CA 1
ATOM 752 C C . ALA A 1 104 ? 110.699 157.534 59.626 1.00 11.10 118 ALA A C 1
ATOM 753 O O . ALA A 1 104 ? 110.745 156.539 60.324 1.00 12.24 118 ALA A O 1
ATOM 755 N N . VAL A 1 105 ? 110.790 157.475 58.293 1.00 10.53 119 VAL A N 1
ATOM 756 C CA . VAL A 1 105 ? 110.908 156.209 57.642 1.00 9.44 119 VAL A CA 1
ATOM 757 C C . VAL A 1 105 ? 112.212 155.488 57.981 1.00 9.11 119 VAL A C 1
ATOM 758 O O . VAL A 1 105 ? 112.209 154.246 58.197 1.00 10.11 119 VAL A O 1
ATOM 762 N N . ALA A 1 106 ? 113.295 156.252 57.990 1.00 9.97 120 ALA A N 1
ATOM 763 C CA . ALA A 1 106 ? 114.626 155.690 58.295 1.00 11.54 120 ALA A CA 1
ATOM 764 C C . ALA A 1 106 ? 114.634 155.116 59.701 1.00 12.30 120 ALA A C 1
ATOM 765 O O . ALA A 1 106 ? 115.175 153.995 59.925 1.00 10.90 120 ALA A O 1
ATOM 767 N N . ALA A 1 107 ? 113.992 155.806 60.623 1.00 12.60 121 ALA A N 1
ATOM 768 C CA . ALA A 1 107 ? 113.925 155.297 62.033 1.00 13.57 121 ALA A CA 1
ATOM 769 C C . ALA A 1 107 ? 113.172 153.996 62.147 1.00 12.44 121 ALA A C 1
ATOM 770 O O . ALA A 1 107 ? 113.703 153.073 62.808 1.00 12.54 121 ALA A O 1
ATOM 772 N N . VAL A 1 108 ? 112.041 153.818 61.459 1.00 11.58 122 VAL A N 1
ATOM 773 C CA . VAL A 1 108 ? 111.271 152.604 61.629 1.00 12.27 122 VAL A CA 1
ATOM 774 C C . VAL A 1 108 ? 111.955 151.430 60.912 1.00 10.66 122 VAL A C 1
ATOM 775 O O . VAL A 1 108 ? 111.961 150.325 61.368 1.00 10.97 122 VAL A O 1
ATOM 779 N N . GLN A 1 109 ? 112.614 151.724 59.779 1.00 10.07 123 GLN A N 1
ATOM 780 C CA . GLN A 1 109 ? 113.302 150.719 59.080 1.00 9.80 123 GLN A CA 1
ATOM 781 C C . GLN A 1 109 ? 114.590 150.307 59.847 1.00 9.25 123 GLN A C 1
ATOM 782 O O . GLN A 1 109 ? 114.912 149.115 59.911 1.00 10.74 123 GLN A O 1
ATOM 788 N N . ALA A 1 110 ? 115.245 151.263 60.428 1.00 9.91 124 ALA A N 1
ATOM 789 C CA . ALA A 1 110 ? 116.452 150.929 61.209 1.00 10.25 124 ALA A CA 1
ATOM 790 C C . ALA A 1 110 ? 116.081 150.086 62.431 1.00 10.75 124 ALA A C 1
ATOM 791 O O . ALA A 1 110 ? 116.824 149.123 62.776 1.00 11.53 124 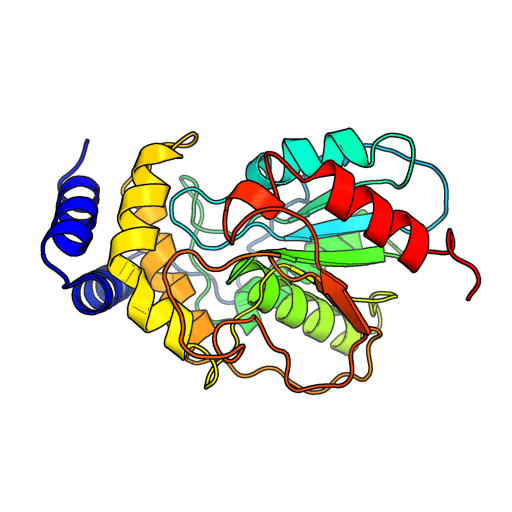ALA A O 1
ATOM 793 N N . ASP A 1 111 ? 114.951 150.407 63.067 1.00 11.38 125 ASP A N 1
ATOM 794 C CA . ASP A 1 111 ? 114.420 149.546 64.193 1.00 13.73 125 ASP A CA 1
ATOM 795 C C . ASP A 1 111 ? 114.298 148.083 63.774 1.00 13.49 125 ASP A C 1
ATOM 796 O O . ASP A 1 111 ? 114.776 147.152 64.455 1.00 13.58 125 ASP A O 1
ATOM 801 N N . ALA A 1 112 ? 113.682 147.887 62.606 1.00 11.71 126 ALA A N 1
ATOM 802 C CA . ALA A 1 112 ? 113.493 146.575 62.061 1.00 12.94 126 ALA A CA 1
ATOM 803 C C . ALA A 1 112 ? 114.770 145.865 61.683 1.00 12.61 126 ALA A C 1
ATOM 804 O O . ALA A 1 112 ? 114.859 144.667 61.918 1.00 14.19 126 ALA A O 1
ATOM 806 N N . VAL A 1 113 ? 115.709 146.546 61.042 1.00 10.78 127 VAL A N 1
ATOM 807 C CA . VAL A 1 113 ? 117.014 145.974 60.723 1.00 11.07 127 VAL A CA 1
ATOM 808 C C . VAL A 1 113 ? 117.760 145.488 61.978 1.00 12.29 127 VAL A C 1
ATOM 809 O O . VAL A 1 113 ? 118.237 144.334 62.044 1.00 13.21 127 VAL A O 1
ATOM 813 N N . ILE A 1 114 ? 117.755 146.307 63.005 1.00 11.09 128 ILE A N 1
ATOM 814 C CA . ILE A 1 114 ? 118.469 146.010 64.247 1.00 13.43 128 ILE A CA 1
ATOM 815 C C . ILE A 1 114 ? 117.813 144.821 64.990 1.00 15.39 128 ILE A C 1
ATOM 816 O O . ILE A 1 114 ? 118.546 143.950 65.514 1.00 15.88 128 ILE A O 1
ATOM 821 N N . ARG A 1 115 ? 116.481 144.755 64.974 1.00 15.37 129 ARG A N 1
ATOM 822 C CA . ARG A 1 115 ? 115.688 143.728 65.647 1.00 20.08 129 ARG A CA 1
ATOM 823 C C . ARG A 1 115 ? 115.946 142.391 64.934 1.00 21.17 129 ARG A C 1
ATOM 824 O O . ARG A 1 115 ? 116.019 141.380 65.557 1.00 23.22 129 ARG A O 1
ATOM 832 N N . THR A 1 116 ? 116.107 142.427 63.626 1.00 18.25 130 THR A N 1
ATOM 833 C CA . THR A 1 116 ? 116.229 141.220 62.817 1.00 21.39 130 THR A CA 1
ATOM 834 C C . THR A 1 116 ? 117.680 140.715 62.760 1.00 20.87 130 THR A C 1
ATOM 835 O O . THR A 1 116 ? 117.889 139.520 62.741 1.00 24.16 130 THR A O 1
ATOM 839 N N . GLN A 1 117 ? 118.658 141.625 62.688 1.00 17.67 131 GLN A N 1
ATOM 840 C CA . GLN A 1 117 ? 120.057 141.282 62.421 1.00 18.53 131 GLN A CA 1
ATOM 841 C C . GLN A 1 117 ? 120.845 141.054 63.681 1.00 21.85 131 GLN A C 1
ATOM 842 O O . GLN A 1 117 ? 121.809 140.282 63.674 1.00 23.29 131 GLN A O 1
ATOM 848 N N . GLY A 1 118 ? 120.533 141.802 64.732 1.00 24.45 132 GLY A N 1
ATOM 849 C CA . GLY A 1 118 ? 121.312 141.759 65.953 1.00 27.30 132 GLY A CA 1
ATOM 850 C C . GLY A 1 118 ? 122.667 142.341 65.625 1.00 29.29 132 G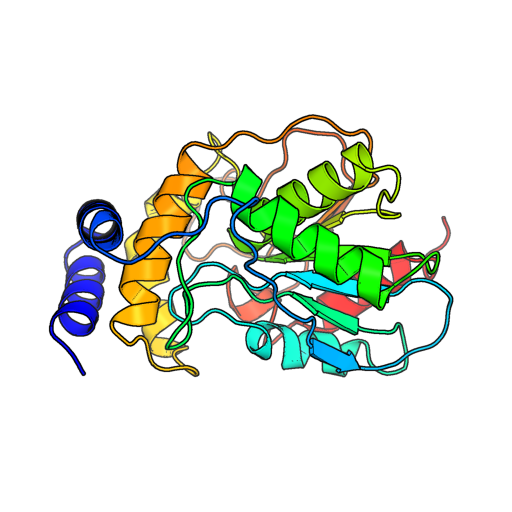LY A C 1
ATOM 851 O O . GLY A 1 118 ? 122.773 143.430 64.965 1.00 30.07 132 GLY A O 1
ATOM 852 N N . ASP A 1 119 ? 123.694 141.571 65.972 1.00 29.80 133 ASP A N 1
ATOM 853 C CA . ASP A 1 119 ? 125.079 141.942 65.631 1.00 34.93 133 ASP A CA 1
ATOM 854 C C . ASP A 1 119 ? 125.586 141.207 64.381 1.00 29.11 133 ASP A C 1
ATOM 855 O O . ASP A 1 119 ? 126.755 141.209 64.142 1.00 34.06 133 ASP A O 1
ATOM 860 N N . LYS A 1 120 ? 124.723 140.650 63.551 1.00 22.51 134 LYS A N 1
ATOM 861 C CA . LYS A 1 120 ? 125.174 139.943 62.355 1.00 19.46 134 LYS A CA 1
ATOM 862 C C . LYS A 1 120 ? 125.393 141.075 61.290 1.00 19.53 134 LYS A C 1
ATOM 863 O O . LYS A 1 120 ? 124.516 141.907 61.104 1.00 18.24 134 LYS A O 1
ATOM 865 N N . PRO A 1 121 ? 126.530 141.089 60.628 1.00 16.50 135 PRO A N 1
ATOM 866 C CA . PRO A 1 121 ? 126.785 142.167 59.690 1.00 14.59 135 PRO A CA 1
ATOM 867 C C . PRO A 1 121 ? 125.879 142.153 58.434 1.00 12.13 135 PRO A C 1
ATOM 868 O O . PRO A 1 121 ? 125.315 141.141 58.075 1.00 12.71 135 PRO A O 1
ATOM 872 N N . PHE A 1 122 ? 125.841 143.281 57.751 1.00 11.02 136 PHE A N 1
ATOM 873 C CA . PHE A 1 122 ? 124.928 143.459 56.631 1.00 10.63 136 PHE A CA 1
ATOM 874 C C . PHE A 1 122 ? 125.432 144.571 55.713 1.00 10.70 136 PHE A C 1
ATOM 875 O O . PHE A 1 122 ? 126.202 145.459 56.134 1.00 11.05 136 PHE A O 1
ATOM 883 N N . VAL A 1 123 ? 124.937 144.555 54.465 1.00 9.77 137 VAL A N 1
ATOM 884 C CA . VAL A 1 123 ? 125.034 145.658 53.560 1.00 9.27 137 VAL A CA 1
ATOM 885 C C . VAL A 1 123 ? 123.664 146.075 53.159 1.00 9.41 137 VAL A C 1
ATOM 886 O O . VAL A 1 123 ? 122.742 145.290 53.364 1.00 9.02 137 VAL A O 1
ATOM 890 N N . VAL A 1 124 ? 123.487 147.336 52.762 1.00 9.09 138 VAL A N 1
ATOM 891 C CA . VAL A 1 124 ? 122.153 147.837 52.383 1.00 9.18 138 VAL A CA 1
ATOM 892 C C . VAL A 1 124 ? 122.212 148.091 50.885 1.00 9.48 138 VAL A C 1
ATOM 893 O O . VAL A 1 124 ? 123.190 148.738 50.450 1.00 12.25 138 VAL A O 1
ATOM 897 N N . ALA A 1 125 ? 121.158 147.766 50.132 1.00 7.86 139 ALA A N 1
ATOM 898 C CA . ALA A 1 125 ? 121.142 147.998 48.693 1.00 7.58 139 ALA A CA 1
ATOM 899 C C . ALA A 1 125 ? 119.809 148.614 48.277 1.00 7.98 139 ALA A C 1
ATOM 900 O O . ALA A 1 125 ? 118.781 148.372 48.946 1.00 8.75 139 ALA A O 1
ATOM 902 N N . GLY A 1 126 ? 119.788 149.372 47.206 1.00 7.36 140 GLY A N 1
ATOM 903 C CA . GLY A 1 126 ? 118.508 149.821 46.591 1.00 7.76 140 GLY A CA 1
ATOM 904 C C . GLY A 1 126 ? 118.766 150.252 45.172 1.00 8.26 140 GLY A C 1
ATOM 905 O O . GLY A 1 126 ? 119.942 150.411 44.730 1.00 8.06 140 GLY A O 1
ATOM 906 N N . HIS A 1 127 ? 117.658 150.488 44.472 1.00 8.61 141 HIS A N 1
ATOM 907 C CA . HIS A 1 127 ? 117.683 150.776 43.024 1.00 9.29 141 HIS A CA 1
ATOM 908 C C . HIS A 1 127 ? 116.912 152.065 42.756 1.00 8.98 141 HIS A C 1
ATOM 909 O O . HIS A 1 127 ? 115.836 152.272 43.298 1.00 9.15 141 HIS A O 1
ATOM 916 N N . SER A 1 128 ? 117.480 152.962 41.922 1.00 9.40 142 SER A N 1
ATOM 917 C CA . SER A 1 128 ? 116.835 154.202 41.543 1.00 10.13 142 SER A CA 1
ATOM 918 C C . SER A 1 128 ? 116.551 155.046 42.773 1.00 9.99 142 SER A C 1
ATOM 919 O O . SER A 1 128 ? 117.419 155.111 43.601 1.00 10.21 142 SER A O 1
ATOM 922 N N . ALA A 1 129 ? 115.326 155.541 42.963 1.00 9.48 143 ALA A N 1
ATOM 923 C CA . ALA A 1 129 ? 115.078 156.276 44.235 1.00 10.95 143 ALA A CA 1
ATOM 924 C C . ALA A 1 129 ? 115.187 155.397 45.496 1.00 9.57 143 ALA A C 1
ATOM 925 O O . ALA A 1 129 ? 115.496 155.918 46.585 1.00 10.65 143 ALA A O 1
ATOM 927 N N . GLY A 1 130 ? 115.012 154.111 45.355 1.00 8.79 144 GLY A N 1
ATOM 928 C CA . GLY A 1 130 ? 115.247 153.143 46.409 1.00 9.56 144 GLY A CA 1
ATOM 929 C C . GLY A 1 130 ? 116.712 153.153 46.869 1.00 9.05 144 GLY A C 1
ATOM 930 O O . GLY A 1 130 ? 116.991 152.827 48.028 1.00 9.71 144 GLY A O 1
ATOM 931 N N . ALA A 1 131 ? 117.634 153.590 45.996 1.00 8.73 145 ALA A N 1
ATOM 932 C CA . ALA A 1 131 ? 119.030 153.688 46.389 1.00 8.46 145 ALA A CA 1
ATOM 933 C C . ALA A 1 131 ? 119.221 154.900 47.345 1.00 7.65 145 ALA A C 1
ATOM 934 O O . ALA A 1 131 ? 120.022 154.804 48.308 1.00 8.70 145 ALA A O 1
ATOM 936 N N . LEU A 1 132 ? 118.468 155.969 47.154 1.00 7.93 146 LEU A N 1
ATOM 937 C CA . LEU A 1 132 ? 118.433 157.117 48.086 1.00 9.46 146 LEU A CA 1
ATOM 938 C C . LEU A 1 132 ? 117.861 156.678 49.398 1.00 9.36 146 LEU A C 1
ATOM 939 O O . LEU A 1 132 ? 118.428 156.939 50.458 1.00 9.62 146 LEU A O 1
ATOM 944 N N . MET A 1 133 ? 116.770 155.899 49.352 1.00 9.42 147 MET A N 1
ATOM 945 C CA . MET A 1 133 ? 116.229 155.364 50.601 1.00 9.75 147 MET A CA 1
ATOM 946 C C . MET A 1 133 ? 117.237 154.453 51.323 1.00 8.78 147 MET A C 1
ATOM 947 O O . MET A 1 133 ? 117.338 154.455 52.569 1.00 9.19 147 MET A O 1
ATOM 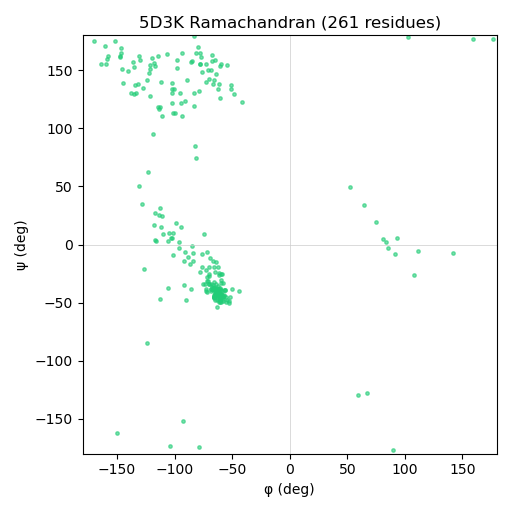952 N N . ALA A 1 134 ? 117.928 153.610 50.594 1.00 7.75 148 ALA A N 1
ATOM 953 C CA . ALA A 1 134 ? 118.959 152.746 51.150 1.00 7.90 148 ALA A CA 1
ATOM 954 C C . ALA A 1 134 ? 120.051 153.512 51.814 1.00 8.18 148 ALA A C 1
ATOM 955 O O . ALA A 1 134 ? 120.467 153.170 52.938 1.00 8.59 148 ALA A O 1
ATOM 957 N N . TYR A 1 135 ? 120.531 154.558 51.181 1.00 8.52 149 TYR A N 1
ATOM 958 C CA . TYR A 1 135 ? 121.599 155.363 51.785 1.00 9.23 149 TYR A CA 1
ATOM 959 C C . TYR A 1 135 ? 121.127 156.096 53.043 1.00 10.43 149 TYR A C 1
ATOM 960 O O . TYR A 1 135 ? 121.843 156.178 54.062 1.00 10.25 149 TYR A O 1
ATOM 969 N N . ALA A 1 136 ? 119.908 156.588 53.010 1.00 9.12 150 ALA A N 1
ATOM 970 C CA . ALA A 1 136 ? 119.333 157.194 54.225 1.00 10.49 150 ALA A CA 1
ATOM 971 C C . ALA A 1 136 ? 119.178 156.182 55.379 1.00 9.59 150 ALA A C 1
ATOM 972 O O . ALA A 1 136 ? 119.490 156.524 56.513 1.00 10.71 150 ALA A O 1
ATOM 974 N N . LEU A 1 137 ? 118.807 154.976 55.064 1.00 8.70 151 LEU A N 1
ATOM 975 C CA . LEU A 1 137 ? 118.720 153.921 56.063 1.00 10.20 151 LEU A CA 1
ATOM 976 C C . LEU A 1 137 ? 120.117 153.601 56.615 1.00 8.73 151 LEU A C 1
ATOM 977 O O . LEU A 1 137 ? 120.360 153.468 57.823 1.00 10.19 151 LEU A O 1
ATOM 982 N N . ALA A 1 138 ? 121.097 153.486 55.709 1.00 9.55 152 ALA A N 1
ATOM 983 C CA . ALA A 1 138 ? 122.521 153.166 56.096 1.00 9.51 152 ALA A CA 1
ATOM 984 C C . ALA A 1 138 ? 123.039 154.266 57.050 1.00 11.41 152 ALA A C 1
ATOM 985 O O . ALA A 1 138 ? 123.774 153.984 58.029 1.00 11.81 152 ALA A O 1
ATOM 987 N N . THR A 1 139 ? 122.665 155.501 56.757 1.00 10.31 153 THR A N 1
ATOM 988 C CA . THR A 1 139 ? 123.060 156.673 57.530 1.00 11.49 153 THR A CA 1
ATOM 989 C C . THR A 1 139 ? 122.465 156.599 58.929 1.00 13.31 153 THR A C 1
ATOM 990 O O . THR A 1 139 ? 123.202 156.786 59.939 1.00 14.74 153 THR A O 1
ATOM 994 N N . GLU A 1 140 ? 121.182 156.298 58.982 1.00 12.32 154 GLU A N 1
ATOM 995 C CA . GLU A 1 140 ? 120.494 156.137 60.249 1.00 12.63 154 GLU A CA 1
ATOM 996 C C . GLU A 1 140 ? 121.149 155.041 61.092 1.00 12.72 154 GLU A C 1
ATOM 997 O O . GLU A 1 140 ? 121.399 155.236 62.345 1.00 14.11 154 GLU A O 1
ATOM 1003 N N . LEU A 1 141 ? 121.427 153.906 60.487 1.00 12.48 155 LEU A N 1
ATOM 1004 C CA . LEU A 1 141 ? 122.048 152.807 61.117 1.00 13.04 155 LEU A CA 1
ATOM 1005 C C . LEU A 1 141 ? 123.426 153.127 61.661 1.00 14.53 155 LEU A C 1
ATOM 1006 O O . LEU A 1 141 ? 123.758 152.752 62.796 1.00 14.56 155 LEU A O 1
ATOM 1011 N N . LEU A 1 142 ? 124.246 153.782 60.846 1.00 14.78 156 LEU A N 1
ATOM 1012 C CA . LEU A 1 142 ? 125.535 154.279 61.302 1.00 15.59 156 LEU A CA 1
ATOM 1013 C C . LEU A 1 142 ? 125.379 155.231 62.514 1.00 17.65 156 LEU A C 1
ATOM 1014 O O . LEU A 1 142 ? 126.114 155.039 63.543 1.00 19.11 156 LEU A O 1
ATOM 1019 N N . ASP A 1 143 ? 124.403 156.137 62.461 1.00 15.49 157 ASP A N 1
ATOM 1020 C CA . ASP A 1 143 ? 124.146 157.123 63.568 1.00 17.60 157 ASP A CA 1
ATOM 1021 C C . ASP A 1 143 ? 123.597 156.431 64.830 1.00 20.08 157 ASP A C 1
ATOM 1022 O O . ASP A 1 143 ? 123.523 157.117 65.906 1.00 24.13 157 ASP A O 1
ATOM 1027 N N . ARG A 1 144 ? 123.199 155.157 64.757 1.00 17.06 158 ARG A N 1
ATOM 1028 C CA . ARG A 1 144 ? 122.845 154.356 65.917 1.00 17.75 158 ARG A CA 1
ATOM 1029 C C . ARG A 1 144 ? 123.856 153.281 66.385 1.00 20.87 158 ARG A C 1
ATOM 1030 O O . ARG A 1 144 ? 123.465 152.361 67.163 1.00 22.97 158 ARG A O 1
ATOM 1038 N N . GLY A 1 145 ? 125.045 153.322 65.804 1.00 20.47 159 GLY A N 1
ATOM 1039 C CA . GLY A 1 145 ? 126.130 152.389 66.073 1.00 21.81 159 GLY A CA 1
ATOM 1040 C C . GLY A 1 145 ? 125.996 151.015 65.490 1.00 23.62 159 GLY A C 1
ATOM 1041 O O . GLY A 1 145 ? 126.640 150.063 65.973 1.00 21.16 159 GLY A O 1
ATOM 1042 N N . HIS A 1 146 ? 125.136 150.844 64.470 1.00 18.00 160 HIS A N 1
ATOM 1043 C CA . HIS A 1 146 ? 125.079 149.602 63.737 1.00 19.86 160 HIS A CA 1
ATOM 1044 C C . HIS A 1 146 ? 125.317 149.950 62.319 1.00 19.26 160 HIS A C 1
ATOM 1045 O O . HIS A 1 146 ? 124.463 149.653 61.524 1.00 18.83 160 HIS A O 1
ATOM 1052 N N . PRO A 1 147 ? 126.484 150.489 61.990 1.00 20.37 161 PRO A N 1
ATOM 1053 C CA . PRO A 1 147 ? 126.678 150.714 60.559 1.00 20.65 161 PRO A CA 1
ATOM 1054 C C . PRO A 1 147 ? 126.707 149.425 59.716 1.00 18.63 161 PRO A C 1
ATOM 1055 O O . PRO A 1 147 ? 127.218 148.380 60.113 1.00 16.92 161 PRO A O 1
ATOM 1059 N N . PRO A 1 148 ? 126.203 149.567 58.513 1.00 15.87 162 PRO A N 1
ATOM 1060 C CA . PRO A 1 148 ? 126.434 148.513 57.521 1.00 14.64 162 PRO A CA 1
ATOM 1061 C C . PRO A 1 148 ? 127.901 148.390 57.160 1.00 14.58 162 PRO A C 1
ATOM 1062 O O . PRO A 1 148 ? 128.678 149.390 57.246 1.00 15.18 162 PRO A O 1
ATOM 1066 N N . ARG A 1 149 ? 128.280 147.234 56.630 1.00 10.88 163 ARG A N 1
ATOM 1067 C CA . ARG A 1 149 ? 129.650 147.060 56.073 1.00 14.03 163 ARG A CA 1
ATOM 1068 C C . ARG A 1 149 ? 129.810 147.862 54.772 1.00 13.31 163 ARG A C 1
ATOM 1069 O O . ARG A 1 149 ? 130.950 148.124 54.339 1.00 14.62 163 ARG A O 1
ATOM 1077 N N . GLY A 1 150 ? 128.687 148.230 54.129 1.00 11.81 164 GLY A N 1
ATOM 1078 C CA . GLY A 1 150 ? 128.701 148.979 52.897 1.00 11.92 164 GLY A CA 1
ATOM 1079 C C . GLY A 1 150 ? 127.320 149.192 52.335 1.00 11.29 164 GLY A C 1
ATOM 1080 O O . GLY A 1 150 ? 126.311 148.662 52.897 1.00 9.36 164 GLY A O 1
ATOM 1081 N N . VAL A 1 151 ? 127.282 149.939 51.240 1.00 9.36 165 VAL A N 1
ATOM 1082 C CA . VAL A 1 151 ? 125.985 150.263 50.577 1.00 11.26 165 VAL A CA 1
ATOM 1083 C C . VAL A 1 151 ? 126.128 149.992 49.083 1.00 11.39 165 VAL A C 1
ATOM 1084 O O . VAL A 1 151 ? 127.180 150.393 48.495 1.00 11.88 165 VAL A O 1
ATOM 1088 N N . VAL A 1 152 ? 125.095 149.401 48.494 1.00 9.44 166 VAL A N 1
ATOM 1089 C CA . VAL A 1 152 ? 125.102 149.121 47.067 1.00 9.51 166 VAL A CA 1
ATOM 1090 C C . VAL A 1 152 ? 124.037 150.025 46.481 1.00 9.06 166 VAL A C 1
ATOM 1091 O O . VAL A 1 152 ? 122.852 149.849 46.784 1.00 9.06 166 VAL A O 1
ATOM 1095 N N . LEU A 1 153 ? 124.430 150.947 45.585 1.00 8.18 167 LEU A N 1
ATOM 1096 C CA . LEU A 1 153 ? 123.511 151.920 45.016 1.00 9.14 167 LEU A CA 1
ATOM 1097 C C . LEU A 1 153 ? 123.323 151.558 43.549 1.00 10.22 167 LEU A C 1
ATOM 1098 O O . LEU A 1 153 ? 124.274 151.694 42.746 1.00 11.92 167 LEU A O 1
ATOM 1103 N N . ILE A 1 154 ? 122.150 151.092 43.190 1.00 9.70 168 ILE A N 1
ATOM 1104 C CA . ILE A 1 154 ? 121.939 150.598 41.815 1.00 9.39 168 ILE A CA 1
ATOM 1105 C C . ILE A 1 154 ? 121.244 151.670 41.008 1.00 9.91 168 ILE A C 1
ATOM 1106 O O . ILE A 1 154 ? 120.113 151.965 41.263 1.00 10.43 168 ILE A O 1
ATOM 1111 N N . ASP A 1 155 ? 121.934 152.240 39.993 1.00 10.29 169 ASP A N 1
ATOM 1112 C CA . ASP A 1 155 ? 121.385 153.233 39.099 1.00 10.86 169 ASP A CA 1
ATOM 1113 C C . ASP A 1 155 ? 120.743 154.415 39.865 1.00 11.33 169 ASP A C 1
ATOM 1114 O O . ASP A 1 155 ? 119.600 154.886 39.618 1.00 11.95 169 ASP A O 1
ATOM 1119 N N . VAL A 1 156 ? 121.539 154.928 40.831 1.00 10.58 170 VAL A N 1
ATOM 1120 C CA . VAL A 1 156 ? 121.147 156.114 41.625 1.00 11.17 170 VAL A CA 1
ATOM 1121 C C . VAL A 1 156 ? 121.355 157.422 40.849 1.00 10.91 170 VAL A C 1
ATOM 1122 O O . VAL A 1 156 ? 122.408 157.666 40.264 1.00 11.28 170 VAL A O 1
ATOM 1126 N N . TYR A 1 157 ? 120.314 158.279 40.878 1.00 11.82 171 TYR A N 1
ATOM 1127 C CA . TYR A 1 157 ? 120.348 159.653 40.391 1.00 11.93 171 TYR A CA 1
ATOM 1128 C C . TYR A 1 157 ? 120.067 160.605 41.521 1.00 14.61 171 TYR A C 1
ATOM 1129 O O . TYR A 1 157 ? 118.875 160.871 41.831 1.00 14.78 171 TYR A O 1
ATOM 1138 N N . PRO A 1 158 ? 121.123 161.101 42.130 1.00 15.01 172 PRO A N 1
ATOM 1139 C CA . PRO A 1 158 ? 120.938 161.974 43.315 1.00 17.73 172 PRO A CA 1
ATOM 1140 C C . PRO A 1 158 ? 120.506 163.366 42.959 1.00 19.71 172 PRO A C 1
ATOM 1141 O O . PRO A 1 158 ? 120.672 163.810 41.822 1.00 19.32 172 PRO A O 1
ATOM 1145 N N . PRO A 1 159 ? 119.955 164.107 43.943 1.00 30.80 173 PRO A N 1
ATOM 1146 C CA . PRO A 1 159 ? 119.667 165.587 43.825 1.00 27.23 173 PRO A CA 1
ATOM 1147 C C . PRO A 1 159 ? 120.739 166.385 43.153 1.00 30.63 173 PRO A C 1
ATOM 1148 O O . PRO A 1 159 ? 121.877 166.321 43.561 1.00 35.32 173 PRO A O 1
ATOM 1152 N N . GLY A 1 160 ? 120.415 167.101 42.061 1.00 27.59 174 GLY A N 1
ATOM 1153 C CA . GLY A 1 160 ? 121.371 167.873 41.351 1.00 26.70 174 GLY A CA 1
ATOM 1154 C C . GLY A 1 160 ? 122.048 167.161 40.227 1.00 30.38 174 GLY A C 1
ATOM 1155 O O . GLY A 1 160 ? 122.772 167.767 39.438 1.00 27.74 174 GLY A O 1
ATOM 1156 N N . HIS A 1 161 ? 121.807 165.851 40.121 1.00 24.02 175 HIS A N 1
ATOM 1157 C CA . HIS A 1 161 ? 122.346 165.107 38.976 1.00 27.35 175 HIS A CA 1
ATOM 1158 C C . HIS A 1 161 ? 121.282 164.279 38.337 1.00 24.67 175 HIS A C 1
ATOM 1159 O O . HIS A 1 161 ? 121.501 163.120 38.035 1.00 23.45 175 HIS A O 1
ATOM 1166 N N . GLN A 1 162 ? 120.160 164.899 38.048 1.00 22.11 176 GLN A N 1
ATOM 1167 C CA . GLN A 1 162 ? 118.977 164.111 37.622 1.00 23.58 176 GLN A CA 1
ATOM 1168 C C . GLN A 1 162 ? 118.543 164.453 36.243 1.00 24.43 176 GLN A C 1
ATOM 1169 O O . GLN A 1 162 ? 117.438 164.097 35.844 1.00 24.34 176 GLN A O 1
ATOM 1175 N N . ASP A 1 163 ? 119.437 165.104 35.495 1.00 25.63 177 ASP A N 1
ATOM 1176 C CA . ASP A 1 163 ? 119.115 165.581 34.161 1.00 27.31 177 ASP A CA 1
ATOM 1177 C C . ASP A 1 163 ? 118.605 164.461 33.236 1.00 23.88 177 ASP A C 1
ATOM 1178 O O . ASP A 1 163 ? 117.615 164.678 32.566 1.00 24.81 177 ASP A O 1
ATOM 1183 N N . ALA A 1 164 ? 119.233 163.279 33.207 1.00 20.81 178 ALA A N 1
ATOM 1184 C CA . ALA A 1 164 ? 118.729 162.188 32.351 1.00 21.41 178 ALA A CA 1
ATOM 1185 C C . ALA A 1 164 ? 117.329 161.697 32.842 1.00 21.18 178 ALA A C 1
ATOM 1186 O O . ALA A 1 164 ? 116.406 161.447 32.018 1.00 22.34 178 ALA A O 1
ATOM 1188 N N . MET A 1 165 ? 117.107 161.662 34.145 1.00 22.08 179 MET A N 1
ATOM 1189 C CA . MET A 1 165 ? 115.817 161.222 34.667 1.00 25.18 179 MET A CA 1
ATOM 1190 C C . MET A 1 165 ? 114.755 162.206 34.215 1.00 23.36 179 MET A C 1
ATOM 1191 O O . MET A 1 165 ? 113.616 161.823 33.843 1.00 20.57 179 MET A O 1
ATOM 1196 N N . ASN A 1 166 ? 115.091 163.491 34.259 1.00 23.16 180 ASN A N 1
ATOM 1197 C CA . ASN A 1 166 ? 114.158 164.502 33.799 1.00 24.65 180 ASN A CA 1
ATOM 1198 C C . ASN A 1 166 ? 113.859 164.441 32.315 1.00 23.95 180 ASN A C 1
ATOM 1199 O O . ASN A 1 166 ? 112.675 164.461 31.942 1.00 25.62 180 ASN A O 1
ATOM 1204 N N . ALA A 1 167 ? 114.878 164.285 31.483 1.00 21.72 181 ALA A N 1
ATOM 1205 C CA . ALA A 1 167 ? 114.726 164.086 30.038 1.00 23.09 181 ALA A CA 1
ATOM 1206 C C . ALA A 1 167 ? 113.911 162.821 29.697 1.00 23.19 181 ALA A C 1
ATOM 1207 O O . ALA A 1 167 ? 113.270 162.725 28.644 1.00 24.36 181 ALA A O 1
ATOM 1209 N N . TRP A 1 168 ? 113.905 161.857 30.576 1.00 18.93 182 TRP A N 1
ATOM 1210 C CA . TRP A 1 168 ? 113.335 160.591 30.215 1.00 17.76 182 TRP A CA 1
ATOM 1211 C C . TRP A 1 168 ? 112.044 160.373 30.977 1.00 17.66 182 TRP A C 1
ATOM 1212 O O . TRP A 1 168 ? 111.518 159.251 30.963 1.00 17.29 182 TRP A O 1
ATOM 1223 N N . LEU A 1 169 ? 111.524 161.362 31.683 1.00 17.76 183 LEU A N 1
ATOM 1224 C CA . LEU A 1 169 ? 110.343 161.067 32.555 1.00 18.62 183 LEU A CA 1
ATOM 1225 C C . LEU A 1 169 ? 109.124 160.436 31.829 1.00 16.57 183 LEU A C 1
ATOM 1226 O O . LEU A 1 169 ? 108.464 159.586 32.376 1.00 16.23 183 LEU A O 1
ATOM 1231 N N . GLU A 1 170 ? 108.823 160.891 30.623 1.00 15.72 184 GLU A N 1
ATOM 1232 C CA . GLU A 1 170 ? 107.777 160.281 29.805 1.00 15.83 184 GLU A CA 1
ATOM 1233 C C . GLU A 1 170 ? 108.049 158.804 29.474 1.00 13.99 184 GLU A C 1
ATOM 1234 O O . GLU A 1 170 ? 107.175 157.970 29.629 1.00 13.51 184 GLU A O 1
ATOM 1240 N N . GLU A 1 171 ? 109.259 158.518 28.999 1.00 14.67 185 GLU A N 1
ATOM 1241 C CA . GLU A 1 171 ? 109.724 157.160 28.639 1.00 14.31 185 GLU A CA 1
ATOM 1242 C C . GLU A 1 171 ? 109.654 156.250 29.900 1.00 13.65 185 GLU A C 1
ATOM 1243 O O . GLU A 1 171 ? 109.227 155.101 29.797 1.00 13.00 185 GLU A O 1
ATOM 1245 N N . LEU A 1 172 ? 110.085 156.800 31.048 1.00 12.42 186 LEU A N 1
ATOM 1246 C CA . LEU A 1 172 ? 110.060 156.050 32.303 1.00 13.64 186 LEU A CA 1
ATOM 1247 C C . LEU A 1 172 ? 108.657 155.660 32.664 1.00 12.41 186 LEU A C 1
ATOM 1248 O O . LEU A 1 172 ? 108.369 154.524 32.995 1.00 12.00 186 LEU A O 1
ATOM 1253 N N . THR A 1 173 ? 107.754 156.605 32.531 1.00 11.68 187 THR A N 1
ATOM 1254 C CA . THR A 1 173 ? 106.380 156.382 32.916 1.00 12.02 187 THR A CA 1
ATOM 1255 C C . THR A 1 173 ? 105.760 155.310 31.979 1.00 12.30 187 THR A C 1
ATOM 1256 O O . THR A 1 173 ? 105.043 154.337 32.409 1.00 10.83 187 THR A O 1
ATOM 1260 N N . ALA A 1 174 ? 106.010 155.427 30.676 1.00 11.62 188 ALA A N 1
ATOM 1261 C CA . ALA A 1 174 ? 105.443 154.409 29.755 1.00 13.00 188 ALA A CA 1
ATOM 1262 C C . ALA A 1 174 ? 105.984 153.010 30.043 1.00 13.36 188 ALA A C 1
ATOM 1263 O O . ALA A 1 174 ? 105.232 152.018 29.968 1.00 13.27 188 ALA A O 1
ATOM 1265 N N . THR A 1 175 ? 107.264 152.923 30.440 1.00 12.60 189 THR A N 1
ATOM 1266 C CA . THR A 1 175 ? 107.876 151.667 30.734 1.00 12.75 189 THR A CA 1
ATOM 1267 C C . THR A 1 175 ? 107.334 151.031 32.014 1.00 11.82 189 THR A C 1
ATOM 1268 O O . THR A 1 175 ? 107.189 149.844 32.106 1.00 11.64 189 THR A O 1
ATOM 1272 N N . LEU A 1 176 ? 106.989 151.863 32.990 1.00 13.21 190 LEU A N 1
ATOM 1273 C CA . LEU A 1 176 ? 106.389 151.405 34.235 1.00 12.82 190 LEU A CA 1
ATOM 1274 C C . LEU A 1 176 ? 105.080 150.752 33.950 1.00 12.57 190 LEU A C 1
ATOM 1275 O O . LEU A 1 176 ? 104.782 149.698 34.523 1.00 11.99 190 LEU A O 1
ATOM 1280 N N . PHE A 1 177 ? 104.268 151.279 33.003 1.00 12.02 191 PHE A N 1
ATOM 1281 C CA . PHE A 1 177 ? 103.049 150.603 32.611 1.00 12.66 191 PHE A CA 1
ATOM 1282 C C . PHE A 1 177 ? 103.299 149.276 31.848 1.00 13.46 191 PHE A C 1
ATOM 1283 O O . PHE A 1 177 ? 102.547 148.330 31.980 1.00 16.47 191 PHE A O 1
ATOM 1291 N N . ASP A 1 178 ? 104.367 149.209 31.051 1.00 13.54 192 ASP A N 1
ATOM 1292 C CA . ASP A 1 178 ? 104.708 147.988 30.357 1.00 16.37 192 ASP A CA 1
ATOM 1293 C C . ASP A 1 178 ? 105.204 146.931 31.332 1.00 15.70 192 ASP A C 1
ATOM 1294 O O . ASP A 1 178 ? 105.094 145.752 31.042 1.00 16.87 192 ASP A O 1
ATOM 1299 N N . ARG A 1 179 ? 105.739 147.345 32.481 1.00 13.93 193 ARG A N 1
ATOM 1300 C CA . ARG A 1 179 ? 106.279 146.432 33.485 1.00 16.31 193 ARG A CA 1
ATOM 1301 C C . ARG A 1 179 ? 105.474 146.389 34.818 1.00 16.49 193 ARG A C 1
ATOM 1302 O O . ARG A 1 179 ? 105.999 146.067 35.880 1.00 14.96 193 ARG A O 1
ATOM 1310 N N . GLU A 1 180 ? 104.156 146.611 34.704 1.00 14.57 194 GLU A N 1
ATOM 1311 C CA . GLU A 1 180 ? 103.276 146.770 35.873 1.00 14.13 194 GLU A CA 1
ATOM 1312 C C . GLU A 1 180 ? 102.893 145.355 36.451 1.00 15.55 194 GLU A C 1
ATOM 1313 O O . GLU A 1 180 ? 101.767 144.852 36.321 1.00 16.71 194 GLU A O 1
ATOM 1319 N N . THR A 1 181 ? 103.836 144.720 37.130 1.00 16.28 195 THR A N 1
ATOM 1320 C CA . THR A 1 181 ? 103.558 143.398 37.644 1.00 17.97 195 THR A CA 1
ATOM 1321 C C . THR A 1 181 ? 102.831 143.524 39.000 1.00 16.96 195 THR A C 1
ATOM 1322 O O . THR A 1 181 ? 102.249 142.579 39.422 1.00 17.72 195 THR A O 1
ATOM 1326 N N . VAL A 1 182 ? 102.827 144.708 39.636 1.00 14.25 196 VAL A N 1
ATOM 1327 C CA . VAL A 1 182 ? 101.980 144.988 40.763 1.00 14.93 196 VAL A CA 1
ATOM 1328 C C . VAL A 1 182 ? 101.157 146.182 40.302 1.00 14.24 196 VAL A C 1
ATOM 1329 O O . VAL A 1 182 ? 101.760 147.195 39.817 1.00 13.40 196 VAL A O 1
ATOM 1333 N N . ARG A 1 183 ? 99.840 146.069 40.417 1.00 12.32 197 ARG A N 1
ATOM 1334 C CA . ARG A 1 183 ? 98.936 147.125 39.907 1.00 14.89 197 ARG A CA 1
ATOM 1335 C C . ARG A 1 183 ? 99.170 148.496 40.603 1.00 13.69 197 ARG A C 1
ATOM 1336 O O . ARG A 1 183 ? 99.326 148.569 41.882 1.00 11.54 197 ARG A O 1
ATOM 1344 N N . MET A 1 184 ? 99.153 149.568 39.833 1.00 11.24 198 MET A N 1
ATOM 1345 C CA . MET A 1 184 ? 99.309 150.909 40.438 1.00 11.88 198 MET A CA 1
ATOM 1346 C C . MET A 1 184 ? 97.986 151.411 40.985 1.00 11.79 198 MET A C 1
ATOM 1347 O O . MET A 1 184 ? 97.172 152.063 40.269 1.00 12.77 198 MET A O 1
ATOM 1352 N N . ASP A 1 185 ? 97.652 151.029 42.184 1.00 10.42 199 ASP A N 1
ATOM 1353 C CA . ASP A 1 185 ? 96.384 151.497 42.802 1.00 10.71 199 ASP A CA 1
ATOM 1354 C C . ASP A 1 185 ? 96.560 152.897 43.437 1.00 9.65 199 ASP A C 1
ATOM 1355 O O . ASP A 1 185 ? 97.649 153.459 43.448 1.00 9.61 199 ASP A O 1
ATOM 1360 N N . ASP A 1 186 ? 95.492 153.440 44.017 1.00 10.11 200 ASP A N 1
ATOM 1361 C CA . ASP A 1 186 ? 95.564 154.835 44.475 1.00 10.33 200 ASP A CA 1
ATOM 1362 C C . ASP A 1 186 ? 96.450 154.978 45.723 1.00 10.12 200 ASP A C 1
ATOM 1363 O O . ASP A 1 186 ? 97.111 155.983 45.888 1.00 10.27 200 ASP A O 1
ATOM 1368 N N . THR A 1 187 ? 96.548 153.928 46.533 1.00 9.74 201 THR A N 1
ATOM 1369 C CA . THR A 1 187 ? 97.489 153.915 47.665 1.00 9.32 201 THR A CA 1
ATOM 1370 C C . THR A 1 187 ? 98.934 154.041 47.175 1.00 8.26 201 THR A C 1
ATOM 1371 O O . THR A 1 187 ? 99.707 154.828 47.703 1.00 7.69 201 THR A O 1
ATOM 1375 N N . ARG A 1 188 ? 99.268 153.281 46.141 1.00 7.90 202 ARG A N 1
ATOM 1376 C CA . ARG A 1 188 ? 100.612 153.314 45.569 1.00 7.16 202 ARG A CA 1
ATOM 1377 C C . ARG A 1 188 ? 100.922 154.648 44.875 1.00 7.65 202 ARG A C 1
ATOM 1378 O O . ARG A 1 188 ? 102.032 155.094 44.905 1.00 7.77 202 ARG A O 1
ATOM 1386 N N . LEU A 1 189 ? 99.957 155.253 44.175 1.00 7.41 203 LEU A N 1
ATOM 1387 C CA . LEU A 1 189 ? 100.192 156.429 43.455 1.00 8.19 203 LEU A CA 1
ATOM 1388 C C . LEU A 1 189 ? 100.356 157.640 44.384 1.00 7.93 203 LEU A C 1
ATOM 1389 O O . LEU A 1 189 ? 101.255 158.481 44.184 1.00 8.66 203 LEU A O 1
ATOM 1394 N N . THR A 1 190 ? 99.550 157.705 45.432 1.00 7.83 204 THR A N 1
ATOM 1395 C CA . THR A 1 190 ? 99.723 158.765 46.418 1.00 9.18 204 THR A CA 1
ATOM 1396 C C . THR A 1 190 ? 101.032 158.510 47.205 1.00 8.84 204 THR A C 1
ATOM 1397 O O . THR A 1 190 ? 101.726 159.505 47.539 1.00 9.06 204 THR A O 1
ATOM 1401 N N . ALA A 1 191 ? 101.424 157.255 47.455 1.00 8.20 205 ALA A N 1
ATOM 1402 C CA . ALA A 1 191 ? 102.705 156.994 48.095 1.00 7.82 205 ALA A CA 1
ATOM 1403 C C . ALA A 1 191 ? 103.903 157.398 47.184 1.00 8.18 205 ALA A C 1
ATOM 1404 O O . ALA A 1 191 ? 104.803 158.041 47.672 1.00 8.45 205 ALA A O 1
ATOM 1406 N N . LEU A 1 192 ? 103.806 157.167 45.873 1.00 7.98 206 LEU A N 1
ATOM 1407 C CA . LEU A 1 192 ? 104.753 157.673 44.916 1.00 8.61 206 LEU A CA 1
ATOM 1408 C C . LEU A 1 192 ? 104.935 159.170 45.080 1.00 9.12 206 LEU A C 1
ATOM 1409 O O . LEU A 1 192 ? 106.054 159.654 45.160 1.00 9.87 206 LEU A O 1
ATOM 1414 N N . GLY A 1 193 ? 103.807 159.890 45.125 1.00 9.41 207 GLY A N 1
ATOM 1415 C CA . GLY A 1 193 ? 103.909 161.318 45.222 1.00 9.38 207 GLY A CA 1
ATOM 1416 C C . GLY A 1 193 ? 104.595 161.777 46.526 1.00 9.19 207 GLY A C 1
ATOM 1417 O O . GLY A 1 193 ? 105.508 162.618 46.488 1.00 9.71 207 GLY A O 1
ATOM 1418 N N . ALA A 1 194 ? 104.209 161.195 47.643 1.00 9.23 208 ALA A N 1
ATOM 1419 C CA . ALA A 1 194 ? 104.834 161.473 48.895 1.00 8.86 208 ALA A CA 1
ATOM 1420 C C . ALA A 1 194 ? 106.359 161.208 48.952 1.00 8.15 208 ALA A C 1
ATOM 1421 O O . ALA A 1 194 ? 107.151 162.095 49.374 1.00 8.98 208 ALA A O 1
ATOM 1423 N N . TYR A 1 195 ? 106.772 160.045 48.481 1.00 8.21 209 TYR A N 1
ATOM 1424 C CA . TYR A 1 195 ? 108.216 159.680 48.512 1.00 8.01 209 TYR A CA 1
ATOM 1425 C C . TYR A 1 195 ? 109.026 160.475 47.493 1.00 10.19 209 TYR A C 1
ATOM 1426 O O . TYR A 1 195 ? 110.176 160.818 47.725 1.00 10.97 209 TYR A O 1
ATOM 1435 N N . ASP A 1 196 ? 108.401 160.830 46.358 1.00 9.56 210 ASP A N 1
ATOM 1436 C CA . ASP A 1 196 ? 109.116 161.638 45.339 1.00 12.48 210 ASP A CA 1
ATOM 1437 C C . ASP A 1 196 ? 109.433 163.001 45.938 1.00 11.98 210 ASP A C 1
ATOM 1438 O O . ASP A 1 196 ? 110.534 163.548 45.702 1.00 12.03 210 ASP A O 1
ATOM 1443 N N . ARG A 1 197 ? 108.481 163.563 46.660 1.00 10.74 211 ARG A N 1
ATOM 1444 C CA . ARG A 1 197 ? 108.657 164.868 47.347 1.00 12.26 211 ARG A CA 1
ATOM 1445 C C . ARG A 1 197 ? 109.732 164.703 48.445 1.00 13.30 211 ARG A C 1
ATOM 1446 O O . ARG A 1 197 ? 110.701 165.487 48.475 1.00 14.10 211 ARG A O 1
ATOM 1454 N N . LEU A 1 198 ? 109.658 163.632 49.222 1.00 11.53 212 LEU A N 1
ATOM 1455 C CA . LEU A 1 198 ? 110.664 163.447 50.330 1.00 12.89 212 LEU A CA 1
ATOM 1456 C C . LEU A 1 198 ? 112.095 163.295 49.823 1.00 12.52 212 LEU A C 1
ATOM 1457 O O . LEU A 1 198 ? 112.995 163.941 50.333 1.00 13.21 212 LEU A O 1
ATOM 1462 N N . THR A 1 199 ? 112.273 162.442 48.842 1.00 10.56 213 THR A N 1
ATOM 1463 C CA . THR A 1 199 ? 113.579 162.188 48.314 1.00 11.96 213 THR A CA 1
ATOM 1464 C C . THR A 1 199 ? 114.092 163.383 47.532 1.00 13.79 213 THR A C 1
ATOM 1465 O O . THR A 1 199 ? 115.307 163.613 47.513 1.00 15.86 213 THR A O 1
ATOM 1469 N N . GLY A 1 200 ? 113.217 164.162 46.894 1.00 12.55 214 GLY A N 1
ATOM 1470 C CA . GLY A 1 200 ? 113.672 165.341 46.133 1.00 12.83 214 GLY A CA 1
ATOM 1471 C C . GLY A 1 200 ? 114.187 166.49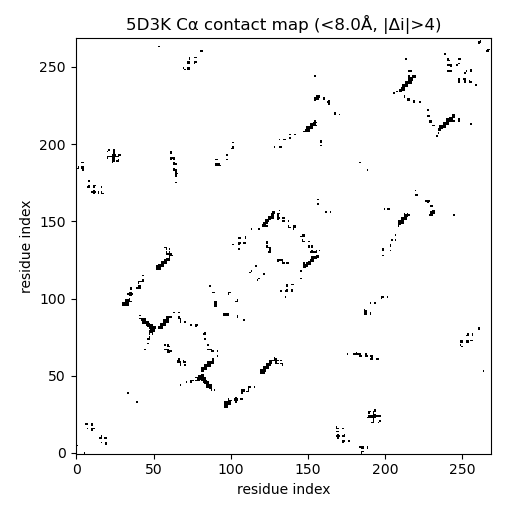6 47.028 1.00 14.96 214 GLY A C 1
ATOM 1472 O O . GLY A 1 200 ? 115.040 167.284 46.591 1.00 17.42 214 GLY A O 1
ATOM 1473 N N . GLN A 1 201 ? 113.688 166.581 48.241 1.00 14.72 215 GLN A N 1
ATOM 1474 C CA . GLN A 1 201 ? 114.081 167.624 49.184 1.00 18.13 215 GLN A CA 1
ATOM 1475 C C . GLN A 1 201 ? 115.257 167.157 50.057 1.00 18.82 215 GLN A C 1
ATOM 1476 O O . GLN A 1 201 ? 115.878 167.952 50.730 1.00 21.43 215 GLN A O 1
ATOM 1482 N N . TRP A 1 202 ? 115.565 165.866 50.075 1.00 15.99 216 TRP A N 1
ATOM 1483 C CA . TRP A 1 202 ? 116.581 165.350 50.954 1.00 15.44 216 TRP A CA 1
ATOM 1484 C C . TRP A 1 202 ? 117.928 165.500 50.284 1.00 14.61 216 TRP A C 1
ATOM 1485 O O . TRP A 1 202 ? 118.062 165.533 49.070 1.00 15.79 216 TRP A O 1
ATOM 1496 N N . ARG A 1 203 ? 118.942 165.527 51.111 1.00 14.69 217 ARG A N 1
ATOM 1497 C CA . ARG A 1 203 ? 120.325 165.526 50.640 1.00 16.12 217 ARG A CA 1
ATOM 1498 C C . ARG A 1 203 ? 121.165 164.509 51.416 1.00 14.86 217 ARG A C 1
ATOM 1499 O O . ARG A 1 203 ? 121.135 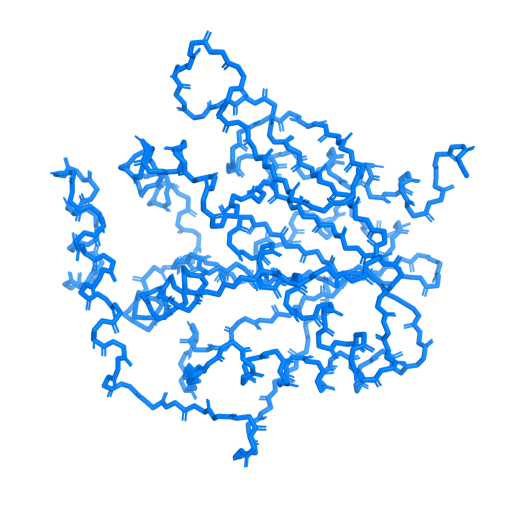164.462 52.614 1.00 14.90 217 ARG A O 1
ATOM 1507 N N . PRO A 1 204 ? 121.899 163.682 50.705 1.00 13.23 218 PRO A N 1
ATOM 1508 C CA . PRO A 1 204 ? 122.690 162.720 51.457 1.00 13.40 218 PRO A CA 1
ATOM 1509 C C . PRO A 1 204 ? 123.823 163.365 52.239 1.00 16.42 218 PRO A C 1
ATOM 1510 O O . PRO A 1 204 ? 124.394 164.367 51.791 1.00 14.59 218 PRO A O 1
ATOM 1514 N N . ARG A 1 205 ? 124.140 162.729 53.323 1.00 14.68 219 ARG A N 1
ATOM 1515 C CA . ARG A 1 205 ? 125.281 163.075 54.167 1.00 16.94 219 ARG A CA 1
ATOM 1516 C C . ARG A 1 205 ? 126.485 162.153 53.978 1.00 18.72 219 ARG A C 1
ATOM 1517 O O . ARG A 1 205 ? 126.360 160.940 53.856 1.00 18.69 219 ARG A O 1
ATOM 1525 N N . GLU A 1 206 ? 127.684 162.720 53.962 1.00 17.94 220 GLU A N 1
ATOM 1526 C CA . GLU A 1 206 ? 128.869 161.941 53.883 1.00 21.97 220 GLU A CA 1
ATOM 1527 C C . GLU A 1 206 ? 128.974 161.041 55.106 1.00 22.51 220 GLU A C 1
ATOM 1528 O O . GLU A 1 206 ? 128.773 161.492 56.224 1.00 19.91 220 GLU A O 1
ATOM 1534 N N . THR A 1 207 ? 129.296 159.763 54.902 1.00 19.91 221 THR A N 1
ATOM 1535 C CA . THR A 1 207 ? 129.362 158.793 55.995 1.00 19.53 221 THR A CA 1
ATO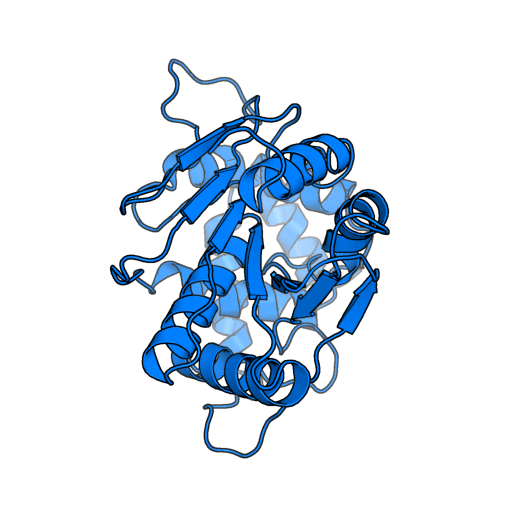M 1536 C C . THR A 1 207 ? 130.681 158.036 56.080 1.00 20.73 221 THR A C 1
ATOM 1537 O O . THR A 1 207 ? 130.971 157.432 57.097 1.00 20.44 221 THR A O 1
ATOM 1541 N N . GLY A 1 208 ? 131.423 157.990 54.982 1.00 17.87 222 GLY A N 1
ATOM 1542 C CA . GLY A 1 208 ? 132.634 157.186 54.925 1.00 18.76 222 GLY A CA 1
ATOM 1543 C C . GLY A 1 208 ? 132.392 155.714 54.668 1.00 16.00 222 GLY A C 1
ATOM 1544 O O . GLY A 1 208 ? 133.303 154.889 54.743 1.00 18.30 222 GLY A O 1
ATOM 1545 N N . LEU A 1 209 ? 131.132 155.316 54.424 1.00 13.85 223 LEU A N 1
ATOM 1546 C CA . LEU A 1 209 ? 130.847 153.915 54.221 1.00 13.98 223 LEU A CA 1
ATOM 1547 C C . LEU A 1 209 ? 131.360 153.463 52.847 1.00 11.56 223 LEU A C 1
ATOM 1548 O O . LEU A 1 209 ? 131.148 154.167 51.865 1.00 12.86 223 LEU A O 1
ATOM 1553 N N . PRO A 1 210 ? 131.928 152.273 52.771 1.00 11.78 224 PRO A N 1
ATOM 1554 C CA . PRO A 1 210 ? 132.183 151.646 51.453 1.00 11.21 224 PRO A CA 1
ATOM 1555 C C . PRO A 1 210 ? 130.911 151.674 50.618 1.00 12.84 224 PRO A C 1
ATOM 1556 O O . PRO A 1 210 ? 129.884 151.209 51.099 1.00 11.11 224 PRO A O 1
ATOM 1560 N N . THR A 1 211 ? 131.018 152.061 49.368 1.00 10.77 225 THR A N 1
ATOM 1561 C CA . THR A 1 211 ? 129.858 152.258 48.498 1.00 10.80 225 THR A CA 1
ATOM 1562 C C . THR A 1 211 ? 130.160 151.678 47.125 1.00 12.48 225 THR A C 1
ATOM 1563 O O . THR A 1 211 ? 131.229 151.991 46.574 1.00 12.99 225 THR A O 1
ATOM 1567 N N . LEU A 1 212 ? 129.252 150.865 46.584 1.00 11.37 226 LEU A N 1
ATOM 1568 C CA . LEU A 1 212 ? 129.366 150.310 45.247 1.00 10.26 226 LEU A CA 1
ATOM 1569 C C . LEU A 1 212 ? 128.220 150.931 44.416 1.00 11.90 226 LEU A C 1
ATOM 1570 O O . LEU A 1 212 ? 127.054 150.652 44.698 1.00 11.40 226 LEU A O 1
ATOM 1575 N N . LEU A 1 213 ? 128.559 151.698 43.386 1.00 9.60 227 LEU A N 1
ATOM 1576 C CA . LEU A 1 213 ? 127.621 152.291 42.420 1.00 11.15 227 LEU A CA 1
ATOM 1577 C C . LEU A 1 213 ? 127.543 151.200 41.298 1.00 11.66 227 LEU A C 1
ATOM 1578 O O . LEU A 1 213 ? 128.580 150.808 40.705 1.00 11.81 227 LEU A O 1
ATOM 1583 N N . VAL A 1 214 ? 126.345 150.717 41.005 1.00 9.78 228 VAL A N 1
ATOM 1584 C CA . VAL A 1 214 ? 126.171 149.739 39.927 1.00 10.73 228 VAL A CA 1
ATOM 1585 C C . VAL A 1 214 ? 125.369 150.473 38.856 1.00 11.21 228 VAL A C 1
ATOM 1586 O O . VAL A 1 214 ? 124.240 150.882 39.084 1.00 11.69 228 VAL A O 1
ATOM 1590 N N A SER A 1 215 ? 125.948 150.622 37.675 0.76 11.35 229 SER A N 1
ATOM 1591 N N B SER A 1 215 ? 125.965 150.706 37.692 0.24 11.45 229 SER A N 1
ATOM 1592 C CA A SER A 1 215 ? 125.382 151.445 36.625 0.76 10.99 229 SER A CA 1
ATOM 1593 C CA B SER A 1 215 ? 125.308 151.521 36.674 0.24 11.45 229 SER A CA 1
ATOM 1594 C C A SER A 1 215 ? 124.806 150.592 35.519 0.76 11.18 229 SER A C 1
ATOM 1595 C C B SER A 1 215 ? 124.848 150.690 35.489 0.24 11.64 229 SER A C 1
ATOM 1596 O O A SER A 1 215 ? 125.362 149.475 35.211 0.76 12.69 229 SER A O 1
ATOM 1597 O O B SER A 1 215 ? 125.514 149.724 35.086 0.24 12.07 229 SER A O 1
ATOM 1602 N N . ALA A 1 216 ? 123.716 151.099 34.921 1.00 12.18 230 ALA A N 1
ATOM 1603 C CA . ALA A 1 216 ? 123.203 150.539 33.684 1.00 12.57 230 ALA A CA 1
ATOM 1604 C C . ALA A 1 216 ? 124.226 150.689 32.591 1.00 13.22 230 ALA A C 1
ATOM 1605 O O . ALA A 1 216 ? 125.053 151.584 32.621 1.00 14.94 230 ALA A O 1
ATOM 1607 N N . GLY A 1 217 ? 124.218 149.747 31.670 1.00 15.77 231 GLY A N 1
ATOM 1608 C CA . GLY A 1 217 ? 125.213 149.752 30.583 1.00 18.03 231 GLY A CA 1
ATOM 1609 C C . GLY A 1 217 ? 124.748 150.595 29.414 1.00 19.08 231 GLY A C 1
ATOM 1610 O O . GLY A 1 217 ? 125.560 150.979 28.605 1.00 20.86 231 GLY A O 1
ATOM 1611 N N . GLU A 1 218 ? 123.468 150.915 29.345 1.00 18.39 232 GLU A N 1
ATOM 1612 C CA . GLU A 1 218 ? 122.980 151.779 28.277 1.00 18.54 232 GLU A CA 1
ATOM 1613 C C . GLU A 1 218 ? 121.843 152.685 28.696 1.00 18.74 232 GLU A C 1
ATOM 1614 O O . GLU A 1 218 ? 121.089 152.367 29.628 1.00 15.96 232 GLU A O 1
ATOM 1620 N N . PRO A 1 219 ? 121.741 153.847 28.049 1.00 17.25 233 PRO A N 1
ATOM 1621 C CA . PRO A 1 219 ? 120.668 154.810 28.313 1.00 17.39 233 PRO A CA 1
ATOM 1622 C C . PRO A 1 219 ? 119.332 154.413 27.805 1.00 18.75 233 PRO A C 1
ATOM 1623 O O . PRO A 1 219 ? 119.189 153.616 26.849 1.00 19.51 233 PRO A O 1
ATOM 1627 N N . MET A 1 220 ? 118.309 154.946 28.407 1.00 19.24 234 MET A N 1
ATOM 1628 C CA . MET A 1 220 ? 116.963 154.703 27.847 1.00 23.98 234 MET A CA 1
ATOM 1629 C C . MET A 1 220 ? 116.678 155.548 26.578 1.00 25.91 234 MET A C 1
ATOM 1630 O O . MET A 1 220 ? 115.725 155.281 25.887 1.00 25.68 234 MET A O 1
ATOM 1635 N N . GLY A 1 221 ? 117.546 156.490 26.228 1.00 21.30 235 GLY A N 1
ATOM 1636 C CA . GLY A 1 221 ? 117.443 157.225 24.979 1.00 20.51 235 GLY A CA 1
ATOM 1637 C C . GLY A 1 221 ? 118.811 157.675 24.538 1.00 22.43 235 GLY A C 1
ATOM 1638 O O . GLY A 1 221 ? 119.812 157.513 25.281 1.00 19.35 235 GLY A O 1
ATOM 1639 N N . PRO A 1 222 ? 118.879 158.285 23.348 1.00 19.35 236 PRO A N 1
ATOM 1640 C CA . PRO A 1 222 ? 120.169 158.742 22.810 1.00 20.58 236 PRO A CA 1
ATOM 1641 C C . PRO A 1 222 ? 120.747 159.861 23.666 1.00 19.47 236 PRO A C 1
ATOM 1642 O O . PRO A 1 222 ? 120.019 160.759 24.189 1.00 18.54 236 PRO A O 1
ATOM 1646 N N . TRP A 1 223 ? 122.089 159.799 23.821 1.00 21.44 237 TRP A N 1
ATOM 1647 C CA . TRP A 1 223 ? 122.748 160.881 24.566 1.00 22.85 237 TRP A CA 1
ATOM 1648 C C . TRP A 1 223 ? 124.101 161.216 23.863 1.00 23.48 237 TRP A C 1
ATOM 1649 O O . TRP A 1 223 ? 124.726 160.303 23.267 1.00 24.14 237 TRP A O 1
ATOM 1660 N N . PRO A 1 224 ? 124.506 162.481 23.953 1.00 24.90 238 PRO A N 1
ATOM 1661 C CA . PRO A 1 224 ? 125.676 162.946 23.181 1.00 30.82 238 PRO A CA 1
ATOM 1662 C C . PRO A 1 224 ? 127.012 162.531 23.799 1.00 38.55 238 PRO A C 1
ATOM 1663 O O . PRO A 1 224 ? 128.021 162.419 23.080 1.00 41.40 238 PRO A O 1
ATOM 1667 N N . ASP A 1 225 ? 127.017 162.261 25.111 1.00 37.87 239 ASP A N 1
ATOM 1668 C CA . ASP A 1 225 ? 128.244 161.890 25.839 1.00 41.27 239 ASP A CA 1
ATOM 1669 C C . ASP A 1 225 ? 127.820 160.987 26.972 1.00 41.77 239 ASP A C 1
ATOM 1670 O O . ASP A 1 225 ? 126.719 160.468 26.960 1.00 33.88 239 ASP A O 1
ATOM 1675 N N . ASP A 1 226 ? 128.672 160.808 27.976 1.00 42.56 240 ASP A N 1
ATOM 1676 C CA . ASP A 1 226 ? 128.340 159.879 29.029 1.00 39.81 240 ASP A CA 1
ATOM 1677 C C . ASP A 1 226 ? 127.680 160.548 30.236 1.00 31.33 240 ASP A C 1
ATOM 1678 O O . ASP A 1 226 ? 127.607 159.936 31.301 1.00 36.42 240 ASP A O 1
ATOM 1683 N N . SER A 1 227 ? 127.197 161.784 30.108 1.00 26.88 241 SER A N 1
ATOM 1684 C CA . SER A 1 227 ? 126.595 162.492 31.233 1.00 26.21 241 SER A CA 1
ATOM 1685 C C . SER A 1 227 ? 125.184 161.970 31.601 1.00 21.91 241 SER A C 1
ATOM 1686 O O . SER A 1 227 ? 124.469 162.596 32.354 1.00 21.98 241 SER A O 1
ATOM 1689 N N . TRP A 1 228 ? 124.759 160.856 31.005 1.00 17.74 242 TRP A N 1
ATOM 1690 C CA . TRP A 1 228 ? 123.434 160.333 31.334 1.00 15.95 242 TRP A CA 1
ATOM 1691 C C . TRP A 1 228 ? 123.458 159.317 32.507 1.00 15.55 242 TRP A C 1
ATOM 1692 O O . TRP A 1 228 ? 122.398 158.820 32.925 1.00 15.97 242 TRP A O 1
ATOM 1703 N N . LYS A 1 229 ? 124.659 158.983 32.946 1.00 16.99 243 LYS A N 1
ATOM 1704 C CA . LYS A 1 229 ? 124.875 157.864 33.843 1.00 15.82 243 LYS A CA 1
ATOM 1705 C C . LYS A 1 229 ? 124.497 158.254 35.241 1.00 13.44 243 LYS A C 1
ATOM 1706 O O . LYS A 1 229 ? 124.525 159.419 35.614 1.00 12.49 243 LYS A O 1
ATOM 1710 N N . PRO A 1 230 ? 124.157 157.211 36.031 1.00 11.85 244 PRO A N 1
ATOM 1711 C CA . PRO A 1 230 ? 124.036 157.456 37.439 1.00 11.75 244 PRO A CA 1
ATOM 1712 C C . PRO A 1 230 ? 125.378 157.971 38.042 1.00 12.00 244 PRO A C 1
ATOM 1713 O O . PRO A 1 230 ? 126.458 157.630 37.583 1.00 13.05 244 PRO A O 1
ATOM 1717 N N . THR A 1 231 ? 125.257 158.706 39.164 1.00 12.62 245 THR A N 1
ATOM 1718 C CA . THR A 1 231 ? 126.409 159.270 39.823 1.00 13.67 245 THR A CA 1
ATOM 1719 C C . THR A 1 231 ? 126.195 159.298 41.343 1.00 14.65 245 THR A C 1
ATOM 1720 O O . THR A 1 231 ? 125.077 159.028 41.811 1.00 11.66 245 THR A O 1
ATOM 1724 N N . TRP A 1 232 ? 127.292 159.497 42.102 1.00 11.82 246 TRP A N 1
ATOM 1725 C CA . TRP A 1 232 ? 127.144 159.579 43.543 1.00 11.62 246 TRP A CA 1
ATOM 1726 C C . TRP A 1 232 ? 128.184 160.607 44.005 1.00 12.33 246 TRP A C 1
ATOM 1727 O O . TRP A 1 232 ? 129.348 160.524 43.555 1.00 12.41 246 TRP A O 1
ATOM 1738 N N . PRO A 1 233 ? 127.829 161.467 44.950 1.00 12.86 247 PRO A N 1
ATOM 1739 C CA . PRO A 1 233 ? 128.776 162.566 45.265 1.00 14.27 247 PRO A CA 1
ATOM 1740 C C . PRO A 1 233 ? 129.889 162.268 46.234 1.00 14.78 247 PRO A C 1
ATOM 1741 O O . PRO A 1 233 ? 130.752 163.147 46.433 1.00 15.37 247 PRO A O 1
ATOM 1745 N N . PHE A 1 234 ? 129.882 161.094 46.860 1.00 14.37 248 PHE A N 1
ATOM 1746 C CA . PHE A 1 234 ? 130.843 160.695 47.827 1.00 12.72 248 PHE A CA 1
ATOM 1747 C C . PHE A 1 234 ? 131.622 159.542 47.283 1.00 13.04 248 PHE A C 1
ATOM 1748 O O . PHE A 1 234 ? 131.150 158.780 46.413 1.00 12.39 248 PHE A O 1
ATOM 1756 N N . GLU A 1 235 ? 132.773 159.293 47.881 1.00 13.68 249 GLU A N 1
ATOM 1757 C CA . GLU A 1 235 ? 133.689 158.207 47.465 1.00 14.00 249 GLU A CA 1
ATOM 1758 C C . GLU A 1 235 ? 132.992 156.871 47.278 1.00 14.18 249 GLU A C 1
ATOM 1759 O O . GLU A 1 235 ? 132.257 156.376 48.163 1.00 11.83 249 GLU A O 1
ATOM 1765 N N . HIS A 1 236 ? 133.216 156.229 46.152 1.00 11.54 250 HIS A N 1
ATOM 1766 C CA . HIS A 1 236 ? 132.597 154.947 45.825 1.00 11.93 250 HIS A CA 1
ATOM 1767 C C . HIS A 1 236 ? 133.313 154.171 44.818 1.00 13.45 250 HIS A C 1
ATOM 1768 O O . HIS A 1 236 ? 134.092 154.770 44.046 1.00 9.79 250 HIS A O 1
ATOM 1775 N N . ASP A 1 237 ? 133.113 152.904 44.665 1.00 11.25 251 ASP A N 1
ATOM 1776 C CA . ASP A 1 237 ? 133.561 152.150 43.522 1.00 13.24 251 ASP A CA 1
ATOM 1777 C C . ASP A 1 237 ? 132.432 151.990 42.549 1.00 13.97 251 ASP A C 1
ATOM 1778 O O . ASP A 1 237 ? 131.263 152.126 42.961 1.00 13.23 251 ASP A O 1
ATOM 1783 N N . THR A 1 238 ? 132.755 151.710 41.287 1.00 13.53 252 THR A N 1
ATOM 1784 C CA . THR A 1 238 ? 131.746 151.705 40.206 1.00 13.29 252 THR A CA 1
ATOM 1785 C C . THR A 1 238 ? 131.919 150.445 39.335 1.00 13.64 252 THR A C 1
ATOM 1786 O O . THR A 1 238 ? 133.030 150.093 38.932 1.00 13.53 252 THR A O 1
ATOM 1790 N N . VAL A 1 239 ? 130.813 149.827 38.988 1.00 11.60 253 VAL A N 1
ATOM 1791 C CA . VAL A 1 239 ? 130.768 148.736 38.012 1.00 12.38 253 VAL A CA 1
ATOM 1792 C C . VAL A 1 239 ? 129.574 148.992 37.097 1.00 14.76 253 VAL A C 1
ATOM 1793 O O . VAL A 1 239 ? 128.638 149.737 37.473 1.00 13.09 253 VAL A O 1
ATOM 1797 N N . ALA A 1 240 ? 129.598 148.433 35.901 1.00 15.59 254 ALA A N 1
ATOM 1798 C CA . ALA A 1 240 ? 128.466 148.561 34.966 1.00 16.46 254 ALA A CA 1
ATOM 1799 C C . ALA A 1 240 ? 127.966 147.134 34.634 1.00 18.94 254 ALA A C 1
ATOM 1800 O O . ALA A 1 240 ? 128.771 146.176 34.725 1.00 19.02 254 ALA A O 1
ATOM 1802 N N . VAL A 1 241 ? 126.681 146.975 34.319 1.00 13.40 255 VAL A N 1
ATOM 1803 C CA . VAL A 1 241 ? 126.148 145.738 33.963 1.00 13.57 255 VAL A CA 1
ATOM 1804 C C . VAL A 1 241 ? 125.352 145.930 32.704 1.00 12.43 255 VAL A C 1
ATOM 1805 O O . VAL A 1 241 ? 125.014 147.045 32.339 1.00 11.23 255 VAL A O 1
ATOM 1809 N N . PRO A 1 242 ? 125.071 144.826 31.997 1.00 14.27 256 PRO A N 1
ATOM 1810 C CA . PRO A 1 242 ? 124.155 144.966 30.875 1.00 16.26 256 PRO A CA 1
ATOM 1811 C C . PRO A 1 242 ? 122.749 145.465 31.275 1.00 15.71 256 PRO A C 1
ATOM 1812 O O . PRO A 1 242 ? 122.267 145.213 32.385 1.00 14.40 256 PRO A O 1
ATOM 1816 N N . GLY A 1 243 ? 122.122 146.100 30.299 1.00 15.45 257 GLY A N 1
ATOM 1817 C CA . GLY A 1 243 ? 120.768 146.529 30.378 1.00 15.36 257 GLY A CA 1
ATOM 1818 C C . GLY A 1 243 ? 120.638 148.001 30.648 1.00 15.42 257 GLY A C 1
ATOM 1819 O O . GLY A 1 243 ? 121.628 148.756 30.801 1.00 15.76 257 GLY A O 1
ATOM 1820 N N . ASP A 1 244 ? 119.379 148.418 30.690 1.00 14.32 258 ASP A N 1
ATOM 1821 C CA . ASP A 1 244 ? 119.065 149.777 30.943 1.00 14.00 258 ASP A CA 1
ATOM 1822 C C . ASP A 1 244 ? 118.578 149.958 32.358 1.00 12.05 258 ASP A C 1
ATOM 1823 O O . ASP A 1 244 ? 118.648 149.013 33.130 1.00 13.04 258 ASP A O 1
ATOM 1828 N N . HIS A 1 245 ? 118.124 151.162 32.682 1.00 12.75 259 HIS A N 1
ATOM 1829 C CA . HIS A 1 245 ? 117.604 151.498 34.039 1.00 12.47 259 HIS A CA 1
ATOM 1830 C C . HIS A 1 245 ? 116.687 150.444 34.613 1.00 13.60 259 HIS A C 1
ATOM 1831 O O . HIS A 1 245 ? 116.778 150.120 35.771 1.00 13.84 259 HIS A O 1
ATOM 1838 N N . PHE A 1 246 ? 115.819 149.854 33.790 1.00 12.50 260 PHE A N 1
ATOM 1839 C CA . PHE A 1 246 ? 114.855 148.818 34.217 1.00 13.39 260 PHE A CA 1
ATOM 1840 C C . PHE A 1 246 ? 115.390 147.385 34.105 1.00 13.16 260 PHE A C 1
ATOM 1841 O O . PHE A 1 246 ? 115.231 146.599 35.033 1.00 15.28 260 PHE A O 1
ATOM 1849 N N . THR A 1 247 ? 115.974 147.049 32.976 1.00 11.61 261 THR A N 1
ATOM 1850 C CA . THR A 1 247 ? 116.296 145.648 32.712 1.00 13.96 261 THR A CA 1
ATOM 1851 C C . THR A 1 247 ? 117.540 145.206 33.515 1.00 12.92 261 THR A C 1
ATOM 1852 O O . THR A 1 247 ? 117.732 144.046 33.735 1.00 14.97 261 THR A O 1
ATOM 1856 N N . MET A 1 248 ? 118.351 146.167 33.973 1.00 13.11 262 MET A N 1
ATOM 1857 C CA . MET A 1 248 ? 119.580 145.841 34.627 1.00 12.53 262 MET A CA 1
ATOM 1858 C C . MET A 1 248 ? 119.321 144.985 35.880 1.00 13.13 262 MET A C 1
ATOM 1859 O O . MET A 1 248 ? 120.141 144.149 36.244 1.00 14.62 262 MET A O 1
ATOM 1864 N N . VAL A 1 249 ? 118.198 145.229 36.525 1.00 11.86 263 VAL A N 1
ATOM 1865 C CA . VAL A 1 249 ? 117.929 144.655 37.863 1.00 14.57 263 VAL A CA 1
ATOM 1866 C C . VAL A 1 249 ? 116.881 143.499 37.788 1.00 14.72 263 VAL A C 1
ATOM 1867 O O . VAL A 1 249 ? 116.555 142.831 38.780 1.00 15.06 263 VAL A O 1
ATOM 1871 N N . GLN A 1 250 ? 116.460 143.188 36.563 1.00 12.95 264 GLN A N 1
ATOM 1872 C CA . GLN A 1 250 ? 115.460 142.185 36.355 1.00 14.11 264 GLN A CA 1
ATOM 1873 C C . GLN A 1 250 ? 116.058 141.135 35.399 1.00 13.45 264 GLN A C 1
ATOM 1874 O O . GLN A 1 250 ? 116.725 140.166 35.864 1.00 14.71 264 GLN A O 1
ATOM 1880 N N . GLU A 1 251 ? 115.954 141.398 34.125 1.00 14.75 265 GLU A N 1
ATOM 1881 C CA . GLU A 1 251 ? 116.582 140.549 33.102 1.00 16.09 265 GLU A CA 1
ATOM 1882 C C . GLU A 1 251 ? 118.092 140.258 33.383 1.00 16.93 265 GLU A C 1
ATOM 1883 O O . GLU A 1 251 ? 118.556 139.108 33.171 1.00 17.60 265 GLU A O 1
ATOM 1889 N N . HIS A 1 252 ? 118.828 141.238 33.876 1.00 15.10 266 HIS A N 1
ATOM 1890 C CA . HIS A 1 252 ? 120.275 141.129 34.139 1.00 15.29 266 HIS A CA 1
ATOM 1891 C C . HIS A 1 252 ? 120.641 141.132 35.577 1.00 13.97 266 HIS A C 1
ATOM 1892 O O . HIS A 1 252 ? 121.828 141.369 35.955 1.00 15.14 266 HIS A O 1
ATOM 1899 N N . ALA A 1 253 ? 119.687 140.720 36.430 1.00 13.67 267 ALA A N 1
ATOM 1900 C CA . ALA A 1 253 ? 119.947 140.648 37.871 1.00 13.89 267 ALA A CA 1
ATOM 1901 C C . ALA A 1 253 ? 121.113 139.747 38.191 1.00 13.08 267 ALA A C 1
ATOM 1902 O O . ALA A 1 253 ? 121.777 140.005 39.171 1.00 12.20 267 ALA A O 1
ATOM 1904 N N . ASP A 1 254 ? 121.351 138.664 37.419 1.00 12.70 268 ASP A N 1
ATOM 1905 C CA . ASP A 1 254 ? 122.449 137.780 37.689 1.00 12.95 268 ASP A CA 1
ATOM 1906 C C . ASP A 1 254 ? 123.779 138.528 37.604 1.00 12.25 268 ASP A C 1
ATOM 1907 O O . ASP A 1 254 ? 124.750 138.184 38.362 1.00 12.40 268 ASP A O 1
ATOM 1912 N N . ALA A 1 255 ? 123.912 139.456 36.675 1.00 10.35 269 ALA A N 1
ATOM 1913 C CA . ALA A 1 255 ? 125.151 140.251 36.548 1.00 11.40 269 ALA A CA 1
ATOM 1914 C C . ALA A 1 255 ? 125.392 141.095 37.797 1.00 11.34 269 ALA A C 1
ATOM 1915 O O . ALA A 1 255 ? 126.552 141.194 38.320 1.00 11.20 269 ALA A O 1
ATOM 1917 N N . ILE A 1 256 ? 124.326 141.649 38.295 1.00 10.47 270 ILE A N 1
ATOM 1918 C CA . ILE A 1 256 ? 124.393 142.392 39.570 1.00 11.43 270 ILE A CA 1
ATOM 1919 C C . ILE A 1 256 ? 124.844 141.470 40.702 1.00 10.47 270 ILE A C 1
ATOM 1920 O O . ILE A 1 256 ? 125.722 141.867 41.517 1.00 10.84 270 ILE A O 1
ATOM 1925 N N . ALA A 1 257 ? 124.249 140.277 40.798 1.00 10.20 271 ALA A N 1
ATOM 1926 C CA . ALA A 1 257 ? 124.605 139.318 41.821 1.00 10.71 271 ALA A CA 1
ATOM 1927 C C . ALA A 1 257 ? 126.095 138.944 41.795 1.00 12.00 271 ALA A C 1
ATOM 1928 O O . ALA A 1 257 ? 126.743 138.969 42.833 1.00 11.72 271 ALA A O 1
ATOM 1930 N N . ARG A 1 258 ? 126.644 138.802 40.596 1.00 12.09 272 ARG A N 1
ATOM 1931 C CA . ARG A 1 258 ? 128.043 138.556 40.455 1.00 12.68 272 ARG A CA 1
ATOM 1932 C C . ARG A 1 258 ? 128.958 139.646 40.987 1.00 11.08 272 ARG A C 1
ATOM 1933 O O . ARG A 1 258 ? 129.958 139.334 41.721 1.00 11.46 272 ARG A O 1
ATOM 1941 N N . HIS A 1 259 ? 128.639 140.904 40.709 1.00 10.17 273 HIS A N 1
ATOM 1942 C CA . HIS A 1 259 ? 129.393 141.976 41.314 1.00 12.34 273 HIS A CA 1
ATOM 1943 C C . HIS A 1 259 ? 129.247 142.086 42.806 1.00 11.29 273 HIS A C 1
ATOM 1944 O O . HIS A 1 259 ? 130.221 142.396 43.469 1.00 12.71 273 HIS A O 1
ATOM 1951 N N . ILE A 1 260 ? 128.035 141.839 43.338 1.00 9.77 274 ILE A N 1
ATOM 1952 C CA . ILE A 1 260 ? 127.852 141.851 44.786 1.00 9.94 274 ILE A CA 1
ATOM 1953 C C . ILE A 1 260 ? 128.773 140.771 45.442 1.00 10.65 274 ILE A C 1
ATOM 1954 O O . ILE A 1 260 ? 129.406 140.998 46.442 1.00 10.73 274 ILE A O 1
ATOM 1959 N N . ASP A 1 261 ? 128.737 139.556 44.915 1.00 10.49 275 ASP A N 1
ATOM 1960 C CA . ASP A 1 261 ? 129.530 138.437 45.431 1.00 11.38 275 ASP A CA 1
ATOM 1961 C C . ASP A 1 261 ? 131.006 138.893 45.430 1.00 10.58 275 ASP A C 1
ATOM 1962 O O . ASP A 1 261 ? 131.682 138.697 46.432 1.00 11.13 275 ASP A O 1
ATOM 1967 N N . ALA A 1 262 ? 131.471 139.449 44.299 1.00 10.95 276 ALA A N 1
ATOM 1968 C CA . ALA A 1 262 ? 132.915 139.871 44.240 1.00 13.30 276 ALA A CA 1
ATOM 1969 C C . ALA A 1 262 ? 133.212 140.957 45.291 1.00 13.68 276 ALA A C 1
ATOM 1970 O O . ALA A 1 262 ? 134.217 140.907 46.038 1.00 12.29 276 ALA A O 1
ATOM 1972 N N . TRP A 1 263 ? 132.309 141.916 45.403 1.00 12.41 277 TRP A N 1
ATOM 1973 C CA . TRP A 1 263 ? 132.508 143.013 46.349 1.00 13.91 277 TRP A CA 1
ATOM 1974 C C . TRP A 1 263 ? 132.461 142.549 47.784 1.00 15.07 277 TRP A C 1
ATOM 1975 O O . TRP A 1 263 ? 133.232 143.061 48.601 1.00 17.61 277 TRP A O 1
ATOM 1986 N N . LEU A 1 264 ? 131.646 141.562 48.133 1.00 15.37 278 LEU A N 1
ATOM 1987 C CA . LEU A 1 264 ? 131.627 141.021 49.472 1.00 18.66 278 LEU A CA 1
ATOM 1988 C C . LEU A 1 264 ? 132.891 140.171 49.764 1.00 20.41 278 LEU A C 1
ATOM 1989 O O . LEU A 1 264 ? 133.110 139.838 50.896 1.00 29.47 278 LEU A O 1
ATOM 1994 N N . GLY A 1 265 ? 133.748 139.905 48.813 1.00 19.18 279 GLY A N 1
ATOM 1995 C CA . GLY A 1 265 ? 135.023 139.126 49.065 1.00 19.85 279 GLY A CA 1
ATOM 1996 C C . GLY A 1 265 ? 135.446 138.151 47.979 1.00 24.04 279 GLY A C 1
ATOM 1997 O O . GLY A 1 265 ? 136.571 137.531 48.022 1.00 26.24 279 GLY A O 1
ATOM 1998 N N . GLY A 1 266 ? 134.587 137.967 46.989 1.00 20.91 280 GLY A N 1
ATOM 1999 C CA . GLY A 1 266 ? 134.775 136.991 45.948 1.00 22.74 280 GLY A CA 1
ATOM 2000 C C . GLY A 1 266 ? 135.653 137.503 44.793 1.00 23.58 280 GLY A C 1
ATOM 2001 O O . GLY A 1 266 ? 135.854 136.780 43.828 1.00 21.08 280 GLY A O 1
ATOM 2002 N N . GLY A 1 267 ? 136.122 138.767 44.857 1.00 25.59 281 GLY A N 1
ATOM 2003 C CA . GLY A 1 267 ? 137.223 139.192 43.919 1.00 27.70 281 GLY A CA 1
ATOM 2004 C C . GLY A 1 267 ? 138.584 138.983 44.607 1.00 30.62 281 GLY A C 1
ATOM 2005 O O . GLY A 1 267 ? 138.736 138.136 45.540 1.00 29.13 281 GLY A O 1
ATOM 2006 N N . ASN A 1 268 ? 139.583 139.793 44.210 1.00 28.42 282 ASN A N 1
ATOM 2007 C CA . ASN A 1 268 ? 140.877 139.667 44.831 1.00 29.78 282 ASN A CA 1
ATOM 2008 C C . ASN A 1 268 ? 141.304 140.863 45.675 1.00 36.46 282 ASN A C 1
ATOM 2009 O O . ASN A 1 268 ? 142.487 141.026 45.927 1.00 34.12 282 ASN A O 1
ATOM 2014 N N . SER A 1 269 ? 140.357 141.642 46.191 1.00 43.20 283 SER A N 1
ATOM 2015 C CA . SER A 1 269 ? 140.717 142.620 47.251 1.00 48.90 283 SER A CA 1
ATOM 2016 C C . SER A 1 269 ? 140.537 141.999 48.650 1.00 53.84 283 SER A C 1
#

CATH classification: 3.40.50.1820

Nearest PDB structures (foldseek):
  5d3k-assembly1_A  TM=1.004E+00  e=1.326E-58  Saccharopolyspora erythraea
  6mlk-assembly1_A  TM=9.957E-01  e=5.956E-50  Saccharopolyspora erythraea
  1mo2-assembly1_B  TM=8.823E-01  e=1.042E-38  Saccharopolyspora erythraea
  9cgo-assembly1_A  TM=9.509E-01  e=1.543E-29  Streptomyces fradiae
  9cel-assembly2_C  TM=9.424E-01  e=1.290E-29  Micromonospora chalcea subsp. izumensis

Radius of gyration: 17.52 Å; Cα contacts (8 Å, |Δi|>4): 540; chains: 1; bounding box: 50×38×45 Å

B-factor: mean 17.97, std 9.7, range [7.16, 62.6]

Sequence (269 aa):
SSALRDGYRQAGVSGRVRSYLDLLAGLSDFREHFDGSDGFSLDLVDMADGPGEVTVICCAGTAAISGPHEFTRLAGALRGIAPVRAVPQPGYEEGEPLPSSSMAAVAAVQADAVIRTQGDKPFVVAGHSAGALMAYALATELLDRGHPPRGVVLIDVYPPGHQDAMNAWLEELTATLFDRETVRMDDTRLTALGAYDRLTGQWRPRETGLPTLLVSSAGEPMGPWPDDSWKPTWPFEHDTVAVPGDHFTMVQEHADAIARHIDAWLGGGNS

Solvent-accessible surface area: 11532 Å² total; per-residue (Å²): 94,34,88,39,19,77,20,7,112,88,5,6,118,44,43,138,5,107,66,34,8,82,114,1,6,29,86,0,70,183,59,134,61,3,79,29,104,89,73,51,70,19,104,23,58,111,34,17,109,17,84,71,65,24,8,0,0,0,0,1,10,9,27,0,24,13,6,34,67,28,4,80,140,0,2,38,33,0,147,51,58,2,20,0,60,0,0,28,6,1,0,9,92,131,81,53,14,0,3,60,41,19,71,1,0,6,22,1,1,0,57,0,0,44,131,56,13,37,144,41,31,7,2,0,0,0,31,29,27,0,0,6,3,0,2,9,0,0,15,37,0,54,86,93,62,56,64,4,146,0,0,0,0,0,1,0,14,3,24,73,104,53,106,2,23,82,58,18,32,69,43,19,4,59,32,19,20,122,62,39,115,42,136,1,56,63,21,12,0,13,0,14,0,4,0,36,81,25,9,41,131,39,149,21,123,127,27,73,19,74,6,4,6,0,7,4,44,91,44,43,17,134,72,128,84,105,81,17,56,6,52,13,77,48,167,60,88,78,37,64,5,72,8,30,11,23,32,0,7,29,98,60,3,69,6,0,2,143,57,0,55,43,69,60,63,59,37,168,153